Protein 4UUC (pdb70)

GO terms:
  GO:0005783 endoplasmic reticulum (C, IDA)
  GO:0043161 proteasome-mediated ubiquitin-dependent protein catabolic process (P, IDA)
  GO:0031466 Cul5-RING ubiquitin ligase complex (C, IDA)
  GO:0016567 protein ubiquitination (P, IDA)
  GO:0030968 endoplasmic reticulum unfolded protein response (P, IDA)
  GO:0070979 protein K11-linked ubiquitination (P, IDA)
  GO:1990756 ubiquitin-like ligase-substrate adaptor activity (F, IDA)
  GO:0005829 cytosol (C, TAS)

InterPro domains:
  IPR001496 SOCS box domain [PF07525] (284-321)
  IPR001496 SOCS box domain [PS50225] (273-323)
  IPR001496 SOCS box domain [SM00969] (284-323)
  IPR002110 Ankyrin repeat [PF12796] (69-157)
  IPR002110 Ankyrin repeat [PF12796] (165-223)
  IPR002110 Ankyrin repeat [PF12796] (229-280)
  IPR002110 Ankyrin repeat [PS50088] (64-96)
  IPR002110 Ankyrin repeat [PS50088] (97-129)
  IPR002110 Ankyrin repeat [PS50088] (130-162)
  IPR002110 Ankyrin repeat [PS50088] (162-190)
  IPR002110 Ankyrin repeat [PS50088] (195-223)
  IPR002110 Ankyrin repeat [PS50088] (230-259)
  IPR002110 Ankyrin repeat [SM00248] (64-93)
  IPR002110 Ankyrin repeat [SM00248] (97-126)
  IPR002110 Ankyrin repeat [SM00248] (130-159)
  IPR002110 Ankyrin repeat [SM00248] (162-191)
  IPR002110 Ankyrin repeat [SM00248] (195-224)
  IPR002110 Ankyrin repeat [SM00248] (227-256)
  IPR036036 SOCS box-like domain superfamily [SSF158235] (280-322)
  IPR036770 Ankyrin repeat-containing domain superfamily [G3DSA:1.25.40.20] (63-286)

Organism: Homo sapiens (NCBI:txid9606)

Nearest PDB structures (foldseek):
  4uuc-assembly1_A  TM=1.005E+00  e=4.758E-36  Homo sapiens
  3zng-assembly1_A  TM=9.435E-01  e=1.835E-23  Homo sapiens
  3d9h-assembly1_A  TM=9.399E-01  e=1.227E-21  Homo sapiens
  5ma5-assembly2_C  TM=5.495E-01  e=2.097E-12  synthetic construct
  5mak-assembly2_C  TM=4.940E-01  e=1.007E-12  synthetic construct

Solvent-accessible surface area: 10595 Å² total; per-residue (Å²): 161,22,92,4,0,71,7,0,31,105,30,161,58,142,45,0,97,84,43,25,85,148,62,57,94,15,48,80,61,28,166,67,141,36,13,1,1,3,28,0,0,95,37,21,50,54,47,2,0,94,4,0,10,106,74,43,12,118,20,66,21,57,13,90,151,7,15,4,0,2,36,13,0,0,12,40,26,21,17,48,0,0,61,7,0,30,132,80,49,12,60,14,71,27,86,100,164,43,31,14,2,2,4,27,0,0,81,112,29,47,96,102,1,0,45,24,0,25,81,63,136,8,74,33,37,36,54,26,82,150,89,0,1,0,2,26,5,0,1,42,90,76,84,35,96,2,0,98,62,0,5,84,88,54,8,52,22,39,64,0,39,177,57,12,2,0,3,2,2,2,2,108,52,96,31,49,111,1,0,55,32,0,21,94,98,53,11,71,20,99,82,138,8,60,128,38,94,9,2,41,74,43,6,59,112,129,33,70,4,36,103,2,2,99,126,83,53,40,114,132,151

Sequence (221 aa):
RSPLHEAAAQGRRLLALKTLIAQGVNVNLVTINRVSSLHEACLGGHVACAKALLENGAHVNGVTVHGATPLFNACCSGSAACVNVLLEFGAKAQLEVHLASPIHEAVKRGHRECMEILLANNVNIDHEVPQLGTPLYVACTYQRVDCVKKLLELGASSVDHGQWLDTPLHAAARQSNVEVIHLLTDYGANLKRRNAQGKSALDLAAPKSSVEQALLLREGPPA

Secondary structure (DSSP, 8-state):
--HHHHHHHHT-HHHHHHHHHHT--TT---TT---HHHHHHHTT-HHHHHHHHHTT--TT---TTS--HHHHHHHHT-HHHHHHHHHTT--SS--TTS--HHHHHHHTT-HHHHHHHHHTT--TT--BTTTB-HHHHHHHTT-HHHHHHHHHTT--TT-BBBTB-HHHHHHTSS-HHHHHHHHHTT--SS---TTS--HHHHSPTT-HHHHHHHHHPPPP-

B-factor: mean 26.85, std 9.97, range [11.2, 81.83]

Radius of gyration: 20.5 Å; Cα contacts (8 Å, |Δi|>4): 414; chains: 1; bounding box: 51×46×51 Å

Structure (mmCIF, N/CA/C/O backbone):
data_4UUC
#
_entry.id   4UUC
#
_cell.length_a   43.215
_cell.length_b   64.375
_cell.length_c   89.603
_cell.angle_alpha   90.00
_cell.angle_beta   90.00
_cell.angle_gamma   90.00
#
_symmetry.space_group_name_H-M   'P 21 21 21'
#
loop_
_entity.id
_entity.type
_entity.pdbx_description
1 polymer 'ANKYRIN REPEAT AND SOCS BOX PROTEIN 11'
2 water water
#
loop_
_atom_site.group_PDB
_atom_site.id
_atom_site.type_symbol
_atom_site.label_atom_id
_atom_site.label_alt_id
_atom_site.label_comp_id
_atom_site.label_asym_id
_atom_site.label_entity_id
_atom_site.label_seq_id
_atom_site.pdbx_PDB_ins_code
_atom_site.Cartn_x
_atom_site.Cartn_y
_atom_site.Cartn_z
_atom_site.occupancy
_atom_site.B_iso_or_equiv
_atom_site.auth_seq_id
_atom_site.auth_comp_id
_atom_site.auth_asym_id
_atom_site.auth_atom_id
_atom_site.pdbx_PDB_model_num
ATOM 1 N N . ARG A 1 5 ? 2.996 46.423 52.032 1.00 33.72 66 ARG A N 1
ATOM 2 C CA . ARG A 1 5 ? 2.628 45.043 52.342 1.00 35.53 66 ARG A CA 1
ATOM 3 C C . ARG A 1 5 ? 1.718 44.994 53.568 1.00 40.74 66 ARG A C 1
ATOM 4 O O . ARG A 1 5 ? 1.969 45.675 54.563 1.00 50.94 66 ARG A O 1
ATOM 24 N N . SER A 1 6 ? 0.666 44.183 53.489 1.00 21.48 67 SER A N 1
ATOM 25 C CA . SER A 1 6 ? -0.405 44.205 54.481 1.00 24.15 67 SER A CA 1
ATOM 26 C C . SER A 1 6 ? -0.462 42.958 55.364 1.00 23.62 67 SER A C 1
ATOM 27 O O . SER A 1 6 ? 0.211 41.955 55.095 1.00 23.14 67 SER A O 1
ATOM 35 N N . PRO A 1 7 ? -1.282 43.014 56.424 1.00 17.07 68 PRO A N 1
ATOM 36 C CA . PRO A 1 7 ? -1.543 41.808 57.218 1.00 19.15 68 PRO A CA 1
ATOM 37 C C . PRO A 1 7 ? -2.083 40.645 56.381 1.00 17.88 68 PRO A C 1
ATOM 38 O O . PRO A 1 7 ? -1.728 39.495 56.642 1.00 17.41 68 PRO A O 1
ATOM 49 N N . LEU A 1 8 ? -2.922 40.934 55.391 1.00 18.51 69 LEU A N 1
ATOM 50 C CA . LEU A 1 8 ? -3.444 39.885 54.520 1.00 21.96 69 LEU A CA 1
ATOM 51 C C . LEU A 1 8 ? -2.316 39.185 53.754 1.00 17.01 69 LEU A C 1
ATOM 52 O O . LEU A 1 8 ? -2.323 37.960 53.624 1.00 17.37 69 LEU A O 1
ATOM 68 N N . HIS A 1 9 ? -1.355 39.960 53.251 1.00 18.37 70 HIS A N 1
ATOM 69 C CA . HIS A 1 9 ? -0.193 39.400 52.557 1.00 20.79 70 HIS A CA 1
ATOM 70 C C . HIS A 1 9 ? 0.534 38.406 53.457 1.00 18.15 70 HIS A C 1
ATOM 71 O O . HIS A 1 9 ? 0.933 37.325 53.022 1.00 16.94 70 HIS A O 1
ATOM 84 N N . GLU A 1 10 ? 0.710 38.795 54.715 1.00 14.65 71 GLU A N 1
ATOM 85 C CA . GLU A 1 10 ? 1.447 37.991 55.680 1.00 15.45 71 GLU A CA 1
ATOM 86 C C . GLU A 1 10 ? 0.678 36.728 56.053 1.00 14.72 71 GLU A C 1
ATOM 87 O O . GLU A 1 10 ? 1.265 35.648 56.148 1.00 16.59 71 GLU A O 1
ATOM 99 N N . ALA A 1 11 ? -0.628 36.855 56.276 1.00 17.01 72 ALA A N 1
ATOM 100 C CA . ALA A 1 11 ? -1.447 35.682 56.573 1.00 14.91 72 ALA A CA 1
ATOM 101 C C . ALA A 1 11 ? -1.382 34.705 55.401 1.00 16.94 72 ALA A C 1
ATOM 102 O O . ALA A 1 11 ? -1.241 33.493 55.587 1.00 13.86 72 ALA A O 1
ATOM 109 N N . ALA A 1 12 ? -1.461 35.243 54.190 1.00 13.08 73 ALA A N 1
ATOM 110 C CA . ALA A 1 12 ? -1.404 34.419 52.986 1.00 15.68 73 ALA A CA 1
ATOM 111 C C . ALA A 1 12 ? -0.050 33.731 52.834 1.00 16.57 73 ALA A C 1
ATOM 112 O O . ALA A 1 12 ? 0.018 32.556 52.468 1.00 17.36 73 ALA A O 1
ATOM 119 N N . ALA A 1 13 ? 1.027 34.460 53.105 1.00 13.78 74 ALA A N 1
ATOM 120 C CA . ALA A 1 13 ? 2.371 33.910 52.961 1.00 18.95 74 ALA A CA 1
ATOM 121 C C . ALA A 1 13 ? 2.610 32.757 53.937 1.00 23.30 74 ALA A C 1
ATOM 122 O O . ALA A 1 13 ? 3.264 31.771 53.595 1.00 18.19 74 ALA A O 1
ATOM 129 N N . GLN A 1 14 ? 2.074 32.895 55.147 1.00 17.61 75 GLN A N 1
ATOM 130 C CA . GLN A 1 14 ? 2.276 31.912 56.211 1.00 23.19 75 GLN A CA 1
ATOM 131 C C . GLN A 1 14 ? 1.335 30.717 56.116 1.00 21.28 75 GLN A C 1
ATOM 132 O O . GLN A 1 14 ? 1.563 29.700 56.764 1.00 19.09 75 GLN A O 1
ATOM 146 N N . GLY A 1 15 ? 0.269 30.849 55.334 1.00 16.41 76 GLY A N 1
ATOM 147 C CA . GLY A 1 15 ? -0.728 29.798 55.240 1.00 20.99 76 GLY A CA 1
ATOM 148 C C . GLY A 1 15 ? -1.608 29.763 56.478 1.00 18.03 76 GLY A C 1
ATOM 149 O O . GLY A 1 15 ? -2.024 28.696 56.936 1.00 18.70 76 GLY A O 1
ATOM 153 N N . ARG A 1 16 ? -1.875 30.940 57.034 1.00 16.37 77 ARG A N 1
ATOM 154 C CA A ARG A 1 16 ? -2.725 31.055 58.215 0.52 15.90 77 ARG A CA 1
ATOM 155 C CA B ARG A 1 16 ? -2.724 31.062 58.214 0.48 15.91 77 ARG A CA 1
ATOM 156 C C . ARG A 1 16 ? -4.163 31.334 57.789 1.00 18.65 77 ARG A C 1
ATOM 157 O O . ARG A 1 16 ? -4.619 32.475 57.810 1.00 17.19 77 ARG A O 1
ATOM 196 N N . LEU A 1 17 ? -4.867 30.275 57.401 1.00 15.79 78 LEU A N 1
ATOM 197 C CA . LEU A 1 17 ? -6.206 30.387 56.830 1.00 16.78 78 LEU A CA 1
ATOM 198 C C . LEU A 1 17 ? -7.214 31.134 57.707 1.00 17.40 78 LEU A C 1
ATOM 199 O O . LEU A 1 17 ? -7.965 31.973 57.209 1.00 18.40 78 LEU A O 1
ATOM 215 N N . LEU A 1 18 ? -7.254 30.828 59.000 1.00 17.97 79 LEU A N 1
ATOM 216 C CA . LEU A 1 18 ? -8.244 31.452 59.871 1.00 17.34 79 LEU A CA 1
ATOM 217 C C . LEU A 1 18 ? -7.997 32.958 59.993 1.00 17.94 79 LEU A C 1
ATOM 218 O O . LEU A 1 18 ? -8.941 33.747 59.936 1.00 19.47 79 LEU A O 1
ATOM 234 N N . ALA A 1 19 ? -6.737 33.362 60.137 1.00 17.85 80 ALA A N 1
ATOM 235 C CA . ALA A 1 19 ? -6.407 34.789 60.167 1.00 15.06 80 ALA A CA 1
ATOM 236 C C . ALA A 1 19 ? -6.761 35.457 58.836 1.00 18.99 80 ALA A C 1
ATOM 237 O O . ALA A 1 19 ? -7.333 36.549 58.809 1.00 18.04 80 ALA A O 1
ATOM 244 N N . LEU A 1 20 ? -6.426 34.794 57.734 1.00 15.08 81 LEU A N 1
ATOM 245 C CA . LEU A 1 20 ? -6.726 35.321 56.409 1.00 18.12 81 LEU A CA 1
ATOM 246 C C . LEU A 1 20 ? -8.229 35.547 56.224 1.00 16.44 81 LEU A C 1
ATOM 247 O O . LEU A 1 20 ? -8.655 36.619 55.792 1.00 16.85 81 LEU A O 1
ATOM 263 N N . LYS A 1 21 ? -9.030 34.540 56.555 1.00 16.11 82 LYS A N 1
ATOM 264 C CA . LYS A 1 21 ? -10.476 34.640 56.396 1.00 19.67 82 LYS A CA 1
ATOM 265 C C . LYS A 1 21 ? -11.064 35.681 57.346 1.00 17.88 82 LYS A C 1
ATOM 266 O O . LYS A 1 21 ? -12.040 36.349 57.010 1.00 23.71 82 LYS A O 1
ATOM 285 N N . THR A 1 22 ? -10.456 35.836 58.517 1.00 20.18 83 THR A N 1
ATOM 286 C CA . THR A 1 22 ? -10.916 36.835 59.475 1.00 22.43 83 THR A CA 1
ATOM 287 C C . THR A 1 22 ? -10.699 38.232 58.901 1.00 21.98 83 THR A C 1
ATOM 288 O O . THR A 1 22 ? -11.589 39.081 58.958 1.00 24.86 83 THR A O 1
ATOM 299 N N . LEU A 1 23 ? -9.516 38.463 58.342 1.00 18.48 84 LEU A N 1
ATOM 300 C CA . LEU A 1 23 ? -9.194 39.746 57.721 1.00 19.85 84 LEU A CA 1
ATOM 301 C C . LEU A 1 23 ? -10.109 40.047 56.531 1.00 21.94 84 LEU A C 1
ATOM 302 O O . LEU A 1 23 ? -10.572 41.173 56.370 1.00 22.63 84 LEU A O 1
ATOM 318 N N . ILE A 1 24 ? -10.364 39.042 55.697 1.00 19.01 85 ILE A N 1
ATOM 319 C CA . ILE A 1 24 ? -11.264 39.211 54.561 1.00 23.97 85 ILE A CA 1
ATOM 320 C C . ILE A 1 24 ? -12.658 39.612 55.045 1.00 25.27 85 ILE A C 1
ATOM 321 O O . ILE A 1 24 ? -13.285 40.511 54.479 1.00 22.78 85 ILE A O 1
ATOM 337 N N . ALA A 1 25 ? -13.126 38.952 56.100 1.00 23.84 86 ALA A N 1
ATOM 338 C CA . ALA A 1 25 ? -14.451 39.211 56.656 1.00 26.41 86 ALA A CA 1
ATOM 339 C C . ALA A 1 25 ? -14.567 40.639 57.187 1.00 28.43 86 ALA A C 1
ATOM 340 O O . ALA A 1 25 ? -15.647 41.227 57.157 1.00 26.67 86 ALA A O 1
ATOM 347 N N . GLN A 1 26 ? -13.459 41.195 57.669 1.00 24.71 87 GLN A N 1
ATOM 348 C CA . GLN A 1 26 ? -13.458 42.569 58.175 1.00 25.47 87 GLN A CA 1
ATOM 349 C C . GLN A 1 26 ? -13.531 43.597 57.048 1.00 35.84 87 GLN A C 1
ATOM 350 O O . GLN A 1 26 ? -13.813 44.772 57.291 1.00 30.91 87 GLN A O 1
ATOM 364 N N . GLY A 1 27 ? -13.255 43.155 55.824 1.00 24.88 88 GLY A N 1
ATOM 365 C CA . GLY A 1 27 ? -13.426 43.984 54.643 1.00 28.65 88 GLY A CA 1
ATOM 366 C C . GLY A 1 27 ? -12.146 44.546 54.053 1.00 31.24 88 GLY A C 1
ATOM 367 O O . GLY A 1 27 ? -12.193 45.512 53.291 1.00 31.28 88 GLY A O 1
ATOM 371 N N . VAL A 1 28 ? -11.002 43.953 54.385 1.00 27.42 89 VAL A N 1
ATOM 372 C CA . VAL A 1 28 ? -9.734 44.426 53.838 1.00 29.05 89 VAL A CA 1
ATOM 373 C C . VAL A 1 28 ? -9.726 44.250 52.321 1.00 29.56 89 VAL A C 1
ATOM 374 O O . VAL A 1 28 ? -10.458 43.422 51.774 1.00 30.40 89 VAL A O 1
ATOM 387 N N . ASN A 1 29 ? -8.896 45.039 51.647 1.00 29.67 90 ASN A N 1
ATOM 388 C CA . ASN A 1 29 ? -8.786 44.980 50.196 1.00 30.49 90 ASN A CA 1
ATOM 389 C C . ASN A 1 29 ? -8.007 43.750 49.727 1.00 23.63 90 ASN A C 1
ATOM 390 O O . ASN A 1 29 ? -6.780 43.698 49.840 1.00 26.72 90 ASN A O 1
ATOM 401 N N . VAL A 1 30 ? -8.730 42.775 49.189 1.00 21.57 91 VAL A N 1
ATOM 402 C CA . VAL A 1 30 ? -8.136 41.525 48.730 1.00 24.38 91 VAL A CA 1
ATOM 403 C C . VAL A 1 30 ? -7.095 41.746 47.632 1.00 28.95 91 VAL A C 1
ATOM 404 O O . VAL A 1 30 ? -6.130 40.986 47.519 1.00 22.88 91 VAL A O 1
ATOM 417 N N . ASN A 1 31 ? -7.286 42.794 46.835 1.00 23.25 92 ASN A N 1
ATOM 418 C CA . ASN A 1 31 ? -6.466 43.010 45.647 1.00 27.52 92 ASN A CA 1
ATOM 419 C C . ASN A 1 31 ? -5.356 44.043 45.821 1.00 24.98 92 ASN A C 1
ATOM 420 O O . ASN A 1 31 ? -4.703 44.423 44.850 1.00 26.84 92 ASN A O 1
ATOM 431 N N . LEU A 1 32 ? -5.128 44.479 47.056 1.00 21.72 93 LEU A N 1
ATOM 432 C CA . LEU A 1 32 ? -4.022 45.382 47.353 1.00 23.18 93 LEU A CA 1
ATOM 433 C C . LEU A 1 32 ? -2.700 44.743 46.950 1.00 28.64 93 LEU A C 1
ATOM 434 O O . LEU A 1 32 ? -2.447 43.577 47.267 1.00 21.55 93 LEU A O 1
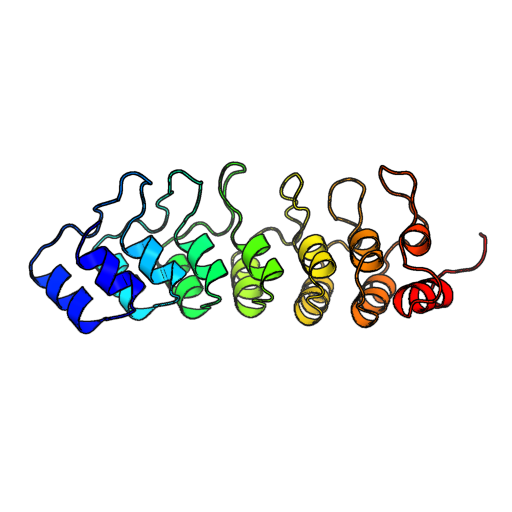ATOM 450 N N . VAL A 1 33 ? -1.867 45.500 46.244 1.00 20.00 94 VAL A N 1
ATOM 451 C CA . VAL A 1 33 ? -0.562 45.006 45.833 1.00 18.36 94 VAL A CA 1
ATOM 452 C C . VAL A 1 33 ? 0.556 45.860 46.413 1.00 28.45 94 VAL A C 1
ATOM 453 O O . VAL A 1 33 ? 0.341 47.012 46.808 1.00 28.31 94 VAL A O 1
ATOM 466 N N . THR A 1 34 ? 1.748 45.276 46.472 1.00 20.27 95 THR A N 1
ATOM 467 C CA . THR A 1 34 ? 2.937 45.982 46.923 1.00 25.15 95 THR A CA 1
ATOM 468 C C . THR A 1 34 ? 3.494 46.821 45.779 1.00 23.65 95 THR A C 1
ATOM 469 O O . THR A 1 34 ? 2.914 46.862 44.693 1.00 21.96 95 THR A O 1
ATOM 480 N N . ILE A 1 35 ? 4.621 47.481 46.021 1.00 29.35 96 ILE A N 1
ATOM 481 C CA . ILE A 1 35 ? 5.251 48.295 44.989 1.00 30.74 96 ILE A CA 1
ATOM 482 C C . ILE A 1 35 ? 5.746 47.407 43.851 1.00 35.34 96 ILE A C 1
ATOM 483 O O . ILE A 1 35 ? 5.846 47.853 42.710 1.00 31.11 96 ILE A O 1
ATOM 499 N N . ASN A 1 36 ? 6.040 46.147 44.162 1.00 27.69 97 ASN A N 1
ATOM 500 C CA . ASN A 1 36 ? 6.410 45.176 43.134 1.00 30.94 97 ASN A CA 1
ATOM 501 C C . ASN A 1 36 ? 5.178 44.490 42.543 1.00 26.76 97 ASN A C 1
ATOM 502 O O . ASN A 1 36 ? 5.293 43.487 41.837 1.00 23.07 97 ASN A O 1
ATOM 513 N N . ARG A 1 37 ? 4.004 45.043 42.842 1.00 2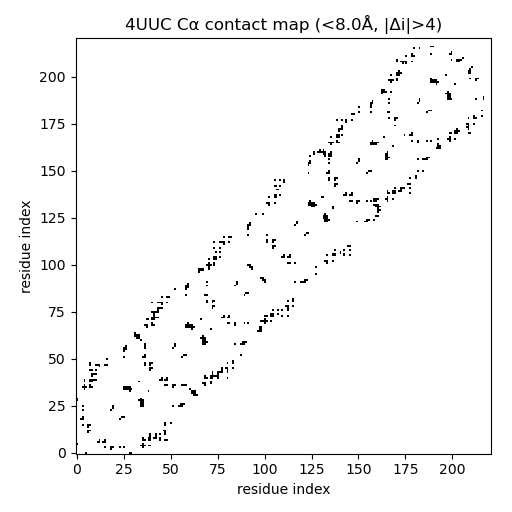0.95 98 ARG A N 1
ATOM 514 C CA . ARG A 1 37 ? 2.728 44.548 42.327 1.00 18.32 98 ARG A CA 1
ATOM 515 C C . ARG A 1 37 ? 2.467 43.095 42.743 1.00 18.02 98 ARG A C 1
ATOM 516 O O . ARG A 1 37 ? 1.892 42.313 41.986 1.00 21.39 98 ARG A O 1
ATOM 537 N N . VAL A 1 38 ? 2.886 42.758 43.957 1.00 16.88 99 VAL A N 1
ATOM 538 C CA . VAL A 1 38 ? 2.614 41.446 44.538 1.00 18.91 99 VAL A CA 1
ATOM 539 C C . VAL A 1 38 ? 1.327 41.494 45.356 1.00 19.58 99 VAL A C 1
ATOM 540 O O . VAL A 1 38 ? 1.193 42.312 46.270 1.00 21.14 99 VAL A O 1
ATOM 553 N N . SER A 1 39 ? 0.388 40.615 45.016 1.00 18.71 100 SER A N 1
ATOM 554 C CA . SER A 1 39 ? -0.876 40.492 45.735 1.00 16.63 100 SER A CA 1
ATOM 555 C C . SER A 1 39 ? -0.794 39.394 46.797 1.00 19.67 100 SER A C 1
ATOM 556 O O . SER A 1 39 ? 0.145 38.601 46.813 1.00 17.84 100 SER A O 1
ATOM 564 N N . SER A 1 40 ? -1.790 39.344 47.671 1.00 15.55 101 SER A N 1
ATOM 565 C CA . SER A 1 40 ? -1.872 38.277 48.665 1.00 17.23 101 SER A CA 1
ATOM 566 C C . SER A 1 40 ? -1.982 36.910 47.989 1.00 17.22 101 SER A C 1
ATOM 567 O O . SER A 1 40 ? -1.440 35.918 48.484 1.00 15.58 101 SER A O 1
ATOM 575 N N . LEU A 1 41 ? -2.668 36.858 46.851 1.00 16.98 102 LEU A N 1
ATOM 576 C CA . LEU A 1 41 ? -2.788 35.606 46.103 1.00 20.68 102 LEU A CA 1
ATOM 577 C C . LEU A 1 41 ? -1.422 35.122 45.624 1.00 20.36 102 LEU A C 1
ATOM 578 O O . LEU A 1 41 ? -1.125 33.928 45.697 1.00 14.87 102 LEU A O 1
ATOM 594 N N . HIS A 1 42 ? -0.595 36.044 45.130 1.00 17.28 103 HIS A N 1
ATOM 595 C CA . HIS A 1 42 ? 0.777 35.708 44.748 1.00 17.43 103 HIS A CA 1
ATOM 596 C C . HIS A 1 42 ? 1.498 35.021 45.907 1.00 16.53 103 HIS A C 1
ATOM 597 O O . HIS A 1 42 ? 2.151 33.994 45.716 1.00 15.93 103 HIS A O 1
ATOM 610 N N . GLU A 1 43 ? 1.366 35.578 47.112 1.00 15.29 104 GLU A N 1
ATOM 611 C CA . GLU A 1 43 ? 2.083 35.047 48.267 1.00 15.17 104 GLU A CA 1
ATOM 612 C C . GLU A 1 43 ? 1.525 33.695 48.726 1.00 14.95 104 GLU A C 1
ATOM 613 O O . GLU A 1 43 ? 2.295 32.803 49.082 1.00 17.01 104 GLU A O 1
ATOM 625 N N . ALA A 1 44 ? 0.205 33.530 48.711 1.00 15.11 105 ALA A N 1
ATOM 626 C CA . ALA A 1 44 ? -0.387 32.233 49.051 1.00 13.72 105 ALA A CA 1
ATOM 627 C C . ALA A 1 44 ? 0.097 31.149 48.090 1.00 15.44 105 ALA A C 1
ATOM 628 O O . ALA A 1 44 ? 0.421 30.040 48.503 1.00 15.48 105 ALA A O 1
ATOM 635 N N . CYS A 1 45 ? 0.144 31.465 46.803 1.00 16.41 106 CYS A N 1
ATOM 636 C CA . CYS A 1 45 ? 0.523 30.462 45.814 1.00 15.13 106 CYS A CA 1
ATOM 637 C C . CYS A 1 45 ? 2.012 30.124 45.904 1.00 12.57 106 CYS A C 1
ATOM 638 O O . CYS A 1 45 ? 2.402 28.980 45.694 1.00 15.18 106 CYS A O 1
ATOM 646 N N . LEU A 1 46 ? 2.839 31.113 46.234 1.00 13.80 107 LEU A N 1
ATOM 647 C CA . LEU A 1 46 ? 4.270 30.879 46.386 1.00 14.03 107 LEU A CA 1
ATOM 648 C C . LEU A 1 46 ? 4.539 29.974 47.585 1.00 18.77 107 LEU A C 1
ATOM 649 O O . LEU A 1 46 ? 5.504 29.210 47.590 1.00 17.65 107 LEU A O 1
ATOM 665 N N . GLY A 1 47 ? 3.672 30.057 48.592 1.00 15.24 108 GLY A N 1
ATOM 666 C CA . GLY A 1 47 ? 3.776 29.216 49.770 1.00 18.61 108 GLY A CA 1
ATOM 667 C C . GLY A 1 47 ? 3.076 27.878 49.608 1.00 16.31 108 GLY A C 1
ATOM 668 O O . GLY A 1 47 ? 3.188 27.009 50.473 1.00 19.84 108 GLY A O 1
ATOM 672 N N . GLY A 1 48 ? 2.357 27.706 48.501 1.00 17.01 109 GLY A N 1
ATOM 673 C CA . GLY A 1 48 ? 1.632 26.472 48.239 1.00 14.88 109 GLY A CA 1
ATOM 674 C C . GLY A 1 48 ? 0.393 26.303 49.105 1.00 16.62 109 GLY A C 1
ATOM 675 O O . GLY A 1 48 ? -0.018 25.177 49.400 1.00 17.47 109 GLY A O 1
ATOM 679 N N . HIS A 1 49 ? -0.217 27.416 49.504 1.00 13.50 110 HIS A N 1
ATOM 680 C CA . HIS A 1 49 ? -1.338 27.381 50.441 1.00 14.04 110 HIS A CA 1
ATOM 681 C C . HIS A 1 49 ? -2.681 27.442 49.705 1.00 16.83 110 HIS A C 1
ATOM 682 O O . HIS A 1 49 ? -3.239 28.516 49.483 1.00 14.89 110 HIS A O 1
ATOM 695 N N . VAL A 1 50 ? -3.206 26.275 49.339 1.00 14.42 111 VAL A N 1
ATOM 696 C CA . VAL A 1 50 ? -4.370 26.202 48.459 1.00 15.09 111 VAL A CA 1
ATOM 697 C C . VAL A 1 50 ? -5.652 26.759 49.091 1.00 12.65 111 VAL A C 1
ATOM 698 O O . VAL A 1 50 ? -6.450 27.393 48.404 1.00 17.36 111 VAL A O 1
ATOM 711 N N . ALA A 1 51 ? -5.856 26.530 50.387 1.00 15.34 112 ALA A N 1
ATOM 712 C CA . ALA A 1 51 ? -7.073 26.997 51.045 1.00 17.34 112 ALA A CA 1
ATOM 713 C C . ALA A 1 51 ? -7.095 28.524 51.086 1.00 16.66 112 ALA A C 1
ATOM 714 O O . ALA A 1 51 ? -8.126 29.147 50.816 1.00 17.73 112 ALA A O 1
ATOM 721 N N . CYS A 1 52 ? -5.950 29.124 51.397 1.00 17.33 113 CYS A N 1
ATOM 722 C CA . CYS A 1 52 ? -5.828 30.577 51.382 1.00 18.81 113 CYS A CA 1
ATOM 723 C C . CYS A 1 52 ? -6.032 31.119 49.968 1.00 16.85 113 CYS A C 1
ATOM 724 O O . CYS A 1 52 ? -6.735 32.110 49.772 1.00 16.64 113 CYS A O 1
ATOM 732 N N . ALA A 1 53 ? -5.417 30.467 48.985 1.00 15.61 114 ALA A N 1
ATOM 733 C CA . ALA A 1 53 ? -5.567 30.881 47.594 1.00 18.96 114 ALA A CA 1
ATOM 734 C C . ALA A 1 53 ? -7.040 30.871 47.181 1.00 16.67 114 ALA A C 1
ATOM 735 O O . ALA A 1 53 ? -7.526 31.836 46.594 1.00 18.72 114 ALA A O 1
ATOM 742 N N . LYS A 1 54 ? -7.755 29.799 47.516 1.00 15.78 115 LYS A N 1
ATOM 743 C CA . LYS A 1 54 ? -9.153 29.672 47.105 1.00 22.82 115 LYS A CA 1
ATOM 744 C C . LYS A 1 54 ? -10.029 30.717 47.783 1.00 20.33 115 LYS A C 1
ATOM 745 O O . LYS A 1 54 ? -10.925 31.275 47.154 1.00 20.03 115 LYS A O 1
ATOM 764 N N . ALA A 1 55 ? -9.769 30.979 49.061 1.00 19.46 116 ALA A N 1
ATOM 765 C CA . ALA A 1 55 ? -10.525 31.982 49.802 1.00 22.60 116 ALA A CA 1
ATOM 766 C C . ALA A 1 55 ? -10.337 33.362 49.174 1.00 21.28 116 ALA A C 1
ATOM 767 O O . ALA A 1 55 ? -11.278 34.152 49.086 1.00 21.86 116 ALA A O 1
ATOM 774 N N . LEU A 1 56 ? -9.117 33.647 48.731 1.00 16.83 117 LEU A N 1
ATOM 775 C CA . LEU A 1 56 ? -8.825 34.912 48.071 1.00 19.11 117 LEU A CA 1
ATOM 776 C C . LEU A 1 56 ? -9.533 34.979 46.714 1.00 20.46 117 LEU A C 1
ATOM 777 O O . LEU A 1 56 ? -10.115 36.007 46.359 1.00 20.08 117 LEU A O 1
ATOM 793 N N . LEU A 1 57 ? -9.497 33.876 45.970 1.00 19.03 118 LEU A N 1
ATOM 794 C CA . LEU A 1 57 ? -10.145 33.805 44.662 1.00 21.72 118 LEU A CA 1
ATOM 795 C C . LEU A 1 57 ? -11.661 33.951 44.781 1.00 23.35 118 LEU A C 1
ATOM 796 O O . LEU A 1 57 ? -12.296 34.599 43.948 1.00 27.72 118 LEU A O 1
ATOM 812 N N . GLU A 1 58 ? -12.229 33.349 45.823 1.00 22.96 119 GLU A N 1
ATOM 813 C CA . GLU A 1 58 ? -13.664 33.431 46.083 1.00 26.60 119 GLU A CA 1
ATOM 814 C C . GLU A 1 58 ? -14.097 34.867 46.358 1.00 25.44 119 GLU A C 1
ATOM 815 O O . GLU A 1 58 ? -15.256 35.226 46.150 1.00 32.05 119 GLU A O 1
ATOM 827 N N . ASN A 1 59 ? -13.157 35.681 46.826 1.00 25.83 120 ASN A N 1
ATOM 828 C CA . ASN A 1 59 ? -13.431 37.077 47.141 1.00 23.64 120 ASN A CA 1
ATOM 829 C C . ASN A 1 59 ? -12.832 38.034 46.108 1.00 25.28 120 ASN A C 1
ATOM 830 O O . ASN A 1 59 ? -12.549 39.195 46.408 1.00 30.00 120 ASN A O 1
ATOM 841 N N . GLY A 1 60 ? -12.640 37.534 44.891 1.00 28.75 121 GLY A N 1
ATOM 842 C CA . GLY A 1 60 ? -12.339 38.386 43.753 1.00 29.80 121 GLY A CA 1
ATOM 843 C C . GLY A 1 60 ? -10.876 38.645 43.446 1.00 30.38 121 GLY A C 1
ATOM 844 O O . GLY A 1 60 ? -10.563 39.572 42.699 1.00 26.98 121 GLY A O 1
ATOM 848 N N . ALA A 1 61 ? -9.974 37.841 44.003 1.00 24.93 122 ALA A N 1
ATOM 849 C CA . ALA A 1 61 ? -8.552 37.990 43.702 1.00 25.24 122 ALA A CA 1
ATOM 850 C C . ALA A 1 61 ? -8.313 37.812 42.200 1.00 21.39 122 ALA A C 1
ATOM 851 O O . ALA A 1 61 ? -9.014 37.039 41.546 1.00 22.01 122 ALA A O 1
ATOM 858 N N . HIS A 1 62 ? -7.336 38.540 41.661 1.00 19.69 123 HIS A N 1
ATOM 859 C CA . HIS A 1 62 ? -7.021 38.481 40.234 1.00 24.98 123 HIS A CA 1
ATOM 860 C C . HIS A 1 62 ? -6.150 37.268 39.914 1.00 19.29 123 HIS A C 1
ATOM 861 O O . HIS A 1 62 ? -4.954 37.254 40.201 1.00 20.88 123 HIS A O 1
ATOM 874 N N . VAL A 1 63 ? -6.761 36.259 39.303 1.00 23.30 124 VAL A N 1
ATOM 875 C CA . VAL A 1 63 ? -6.101 34.977 39.066 1.00 22.00 124 VAL A CA 1
ATOM 87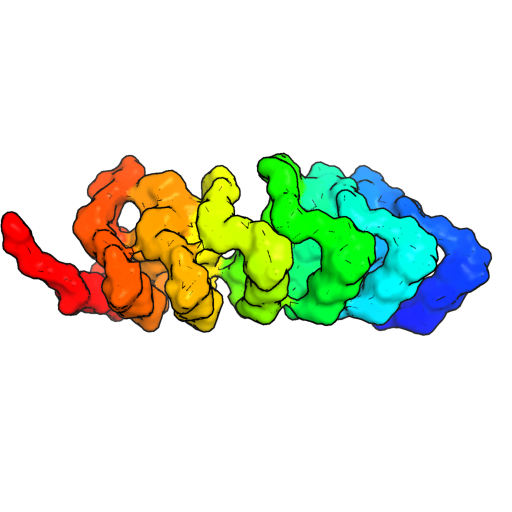6 C C . VAL A 1 63 ? -4.926 35.077 38.084 1.00 23.79 124 VAL A C 1
ATOM 877 O O . VAL A 1 63 ? -4.029 34.229 38.098 1.00 20.76 124 VAL A O 1
ATOM 890 N N . ASN A 1 64 ? -4.931 36.109 37.242 1.00 20.24 125 ASN A N 1
ATOM 891 C CA . ASN A 1 64 ? -3.884 36.295 36.235 1.00 23.20 125 ASN A CA 1
ATOM 892 C C . ASN A 1 64 ? -3.042 37.552 36.475 1.00 23.86 125 ASN A C 1
ATOM 893 O O . ASN A 1 64 ? -2.411 38.075 35.553 1.00 21.13 125 ASN A O 1
ATOM 904 N N . GLY A 1 65 ? -3.018 38.020 37.719 1.00 22.55 126 GLY A N 1
ATOM 905 C CA . GLY A 1 65 ? -2.260 39.205 38.081 1.00 22.57 126 GLY A CA 1
ATOM 906 C C . GLY A 1 65 ? -0.768 39.019 37.875 1.00 25.64 126 GLY A C 1
ATOM 907 O O . GLY A 1 65 ? -0.229 37.952 38.149 1.00 21.85 126 GLY A O 1
ATOM 911 N N . VAL A 1 66 ? -0.101 40.065 37.398 1.00 19.35 127 VAL A N 1
ATOM 912 C CA . VAL A 1 66 ? 1.319 39.994 37.062 1.00 22.53 127 VAL A CA 1
ATOM 913 C C . VAL A 1 66 ? 2.140 40.940 37.930 1.00 26.84 127 VAL A C 1
ATOM 914 O O . VAL A 1 66 ? 1.794 42.113 38.087 1.00 21.54 127 VAL A O 1
ATOM 927 N N . THR A 1 67 ? 3.224 40.419 38.503 1.00 22.09 128 THR A N 1
ATOM 928 C CA . THR A 1 67 ? 4.146 41.230 39.292 1.00 22.96 128 THR A CA 1
ATOM 929 C C . THR A 1 67 ? 5.084 42.007 38.371 1.00 26.06 128 THR A C 1
ATOM 930 O O . THR A 1 67 ? 5.119 41.767 37.164 1.00 19.70 128 THR A O 1
ATOM 941 N N . VAL A 1 68 ? 5.853 42.924 38.949 1.00 31.27 129 VAL A N 1
ATOM 942 C CA . VAL A 1 68 ? 6.809 43.717 38.182 1.00 30.73 129 VAL A CA 1
ATOM 943 C C . VAL A 1 68 ? 7.817 42.822 37.466 1.00 33.23 129 VAL A C 1
ATOM 944 O O . VAL A 1 68 ? 8.323 43.175 36.402 1.00 35.96 129 VAL A O 1
ATOM 957 N N . HIS A 1 69 ? 8.099 41.661 38.050 1.00 27.08 130 HIS A N 1
ATOM 958 C CA . HIS A 1 69 ? 9.083 40.737 37.493 1.00 32.78 130 HIS A CA 1
ATOM 959 C C . HIS A 1 69 ? 8.459 39.674 36.579 1.00 24.77 130 HIS A C 1
ATOM 960 O O . HIS A 1 69 ? 9.147 38.759 36.127 1.00 32.24 130 HIS A O 1
ATOM 973 N N . GLY A 1 70 ? 7.161 39.800 36.308 1.00 22.04 131 GLY A N 1
ATOM 974 C CA . GLY A 1 70 ? 6.493 38.953 35.331 1.00 23.10 131 GLY A CA 1
ATOM 975 C C . GLY A 1 70 ? 5.959 37.652 35.900 1.00 18.53 131 GLY A C 1
ATOM 976 O O . GLY A 1 70 ? 5.704 36.699 35.157 1.00 22.17 131 GLY A O 1
ATOM 980 N N . ALA A 1 71 ? 5.775 37.611 37.214 1.00 17.77 132 ALA A N 1
ATOM 981 C CA . ALA A 1 71 ? 5.270 36.412 37.875 1.00 21.58 132 ALA A CA 1
ATOM 982 C C . ALA A 1 71 ? 3.752 36.462 38.012 1.00 21.58 132 ALA A C 1
ATOM 983 O O . ALA A 1 71 ? 3.181 37.491 38.381 1.00 22.84 132 ALA A O 1
ATOM 990 N N . THR A 1 72 ? 3.114 35.340 37.698 1.00 19.62 133 THR A N 1
ATOM 991 C CA . THR A 1 72 ? 1.686 35.148 37.912 1.00 15.74 133 THR A CA 1
ATOM 992 C C . THR A 1 72 ? 1.477 34.222 39.110 1.00 18.83 133 THR A C 1
ATOM 993 O O . THR A 1 72 ? 2.422 33.565 39.557 1.00 17.32 133 THR A O 1
ATOM 1004 N N . PRO A 1 73 ? 0.245 34.169 39.642 1.00 18.54 134 PRO A N 1
ATOM 1005 C CA . PRO A 1 73 ? -0.019 33.201 40.715 1.00 18.34 134 PRO A CA 1
ATOM 1006 C C . PRO A 1 73 ? 0.318 31.774 40.288 1.00 18.03 134 PRO A C 1
ATOM 1007 O O . PRO A 1 73 ? 0.831 31.004 41.099 1.00 16.28 134 PRO A O 1
ATOM 1018 N N . LEU A 1 74 ? 0.054 31.439 39.026 1.00 17.48 135 LEU A N 1
ATOM 1019 C CA . LEU A 1 74 ? 0.320 30.090 38.532 1.00 16.69 135 LEU A CA 1
ATOM 1020 C C . LEU A 1 74 ? 1.815 29.790 38.528 1.00 16.74 135 LEU A C 1
ATOM 1021 O O . LEU A 1 74 ? 2.230 28.688 38.896 1.00 16.28 135 LEU A O 1
ATOM 1037 N N . PHE A 1 75 ? 2.627 30.758 38.114 1.00 15.15 136 PHE A N 1
ATOM 1038 C CA . PHE A 1 75 ? 4.072 30.590 38.180 1.00 15.79 136 PHE A CA 1
ATOM 1039 C C . PHE A 1 75 ? 4.503 30.320 39.622 1.00 14.82 136 PHE A C 1
ATOM 1040 O O . PHE A 1 75 ? 5.266 29.394 39.887 1.00 14.96 136 PHE A O 1
ATOM 1057 N N . ASN A 1 76 ? 3.998 31.120 40.557 1.00 15.04 137 ASN A N 1
ATOM 1058 C CA . ASN A 1 76 ? 4.352 30.950 41.960 1.00 16.21 137 ASN A CA 1
ATOM 1059 C C . ASN A 1 76 ? 3.925 29.578 42.477 1.00 15.56 137 ASN A C 1
ATOM 1060 O O . ASN A 1 76 ? 4.655 28.939 43.235 1.00 16.61 137 ASN A O 1
ATOM 1071 N N . ALA A 1 77 ? 2.756 29.116 42.041 1.00 14.72 138 ALA A N 1
ATOM 1072 C CA . ALA A 1 77 ? 2.257 27.806 42.444 1.00 16.12 138 ALA A CA 1
ATOM 1073 C C . ALA A 1 77 ? 3.205 26.715 41.962 1.00 18.55 138 ALA A C 1
ATOM 1074 O O . ALA A 1 77 ? 3.406 25.707 42.640 1.00 19.33 138 ALA A O 1
ATOM 1081 N N . CYS A 1 78 ? 3.803 26.934 40.796 1.00 18.43 139 CYS A N 1
ATOM 1082 C CA . CYS A 1 78 ? 4.745 25.978 40.228 1.00 17.09 139 CYS A CA 1
ATOM 1083 C C . CYS A 1 78 ? 6.107 26.063 40.916 1.00 17.74 139 CYS A C 1
ATOM 1084 O O . CYS A 1 78 ? 6.890 25.120 40.857 1.00 23.38 139 CYS A O 1
ATOM 1092 N N . CYS A 1 79 ? 6.387 27.182 41.580 1.00 15.70 140 CYS A N 1
ATOM 1093 C CA . CYS A 1 79 ? 7.573 27.276 42.428 1.00 15.81 140 CYS A CA 1
ATOM 1094 C C . CYS A 1 79 ? 7.381 26.415 43.671 1.00 21.29 140 CYS A C 1
ATOM 1095 O O . CYS A 1 79 ? 8.286 25.698 44.095 1.00 19.39 140 CYS A O 1
ATOM 1103 N N . SER A 1 80 ? 6.190 26.501 44.253 1.00 19.70 141 SER A N 1
ATOM 1104 C CA . SER A 1 80 ? 5.888 25.796 45.490 1.00 18.60 141 SER A CA 1
ATOM 1105 C C . SER A 1 80 ? 5.720 24.299 45.252 1.00 19.40 141 SER A C 1
ATOM 1106 O O . SER A 1 80 ? 5.986 23.493 46.141 1.00 21.82 141 SER A O 1
ATOM 1114 N N . GLY A 1 81 ? 5.278 23.935 44.055 1.00 19.36 142 GLY A N 1
ATOM 1115 C CA . GLY A 1 81 ? 5.029 22.542 43.728 1.00 22.13 142 GLY A CA 1
ATOM 1116 C C . GLY A 1 81 ? 3.706 22.023 44.269 1.00 27.63 142 GLY A C 1
ATOM 1117 O O . GLY A 1 81 ? 3.503 20.810 44.362 1.00 25.03 142 GLY A O 1
ATOM 1121 N N . SER A 1 82 ? 2.802 22.934 44.621 1.00 20.96 143 SER A N 1
ATOM 1122 C CA . SER A 1 82 ? 1.465 22.549 45.072 1.00 19.37 143 SER A CA 1
ATOM 1123 C C . SER A 1 82 ? 0.509 22.304 43.904 1.00 21.20 143 SER A C 1
ATOM 1124 O O . SER A 1 82 ? -0.015 23.242 43.302 1.00 16.89 143 SER A O 1
ATOM 1132 N N . ALA A 1 83 ? 0.279 21.033 43.593 1.00 22.06 144 ALA A N 1
ATOM 1133 C CA . ALA A 1 83 ? -0.645 20.665 42.529 1.00 17.27 144 ALA A CA 1
ATOM 1134 C C . ALA A 1 83 ? -2.050 21.173 42.834 1.00 15.47 144 ALA A C 1
ATOM 1135 O O . ALA A 1 83 ? -2.787 21.564 41.931 1.00 18.66 144 ALA A O 1
ATOM 1142 N N . ALA A 1 84 ? -2.415 21.165 44.112 1.00 19.36 145 ALA A N 1
ATOM 1143 C CA . ALA A 1 84 ? -3.723 21.654 44.530 1.00 20.47 145 ALA A CA 1
ATOM 1144 C C . ALA A 1 84 ? -3.887 23.128 44.158 1.00 20.73 145 ALA A C 1
ATOM 1145 O O . ALA A 1 84 ? -4.941 23.536 43.668 1.00 18.88 145 ALA A O 1
ATOM 1152 N N . CYS A 1 85 ? -2.842 23.921 44.385 1.00 23.18 146 CYS A N 1
ATOM 1153 C CA . CYS A 1 85 ? -2.858 25.333 44.005 1.00 21.66 146 CYS A CA 1
ATOM 1154 C C . CYS A 1 85 ? -2.989 25.497 42.495 1.00 19.24 146 CYS A C 1
ATOM 1155 O O . CYS A 1 85 ? -3.775 26.316 42.016 1.00 18.83 146 CYS A O 1
ATOM 1163 N N . VAL A 1 86 ? -2.211 24.722 41.747 1.00 18.94 147 VAL A N 1
ATOM 1164 C CA . VAL A 1 86 ? -2.269 24.772 40.293 1.00 18.24 147 VAL A CA 1
ATOM 1165 C C . VAL A 1 86 ? -3.697 24.496 39.826 1.00 19.63 147 VAL A C 1
ATOM 1166 O O . VAL A 1 86 ? -4.233 25.220 38.990 1.00 20.53 147 VAL A O 1
ATOM 1179 N N . ASN A 1 87 ? -4.319 23.463 40.386 1.00 22.28 148 ASN A N 1
ATOM 1180 C CA . ASN A 1 87 ? -5.680 23.105 40.004 1.00 20.79 148 ASN A CA 1
ATOM 1181 C C . ASN A 1 87 ? -6.690 24.217 40.287 1.00 23.54 148 ASN A C 1
ATOM 1182 O O . ASN A 1 87 ? -7.482 24.561 39.411 1.00 22.36 148 ASN A O 1
ATOM 1193 N N . VAL A 1 88 ? -6.670 24.781 41.495 1.00 22.47 149 VAL A N 1
ATOM 1194 C CA . VAL A 1 88 ? -7.666 25.792 41.855 1.00 22.75 149 VAL A CA 1
ATOM 1195 C C . VAL A 1 88 ? -7.497 27.054 41.001 1.00 22.43 149 VAL A C 1
ATOM 1196 O O . VAL A 1 88 ? -8.484 27.672 40.598 1.00 21.04 149 VAL A O 1
ATOM 1209 N N . LEU A 1 89 ? -6.255 27.426 40.709 1.00 21.10 150 LEU A N 1
ATOM 1210 C CA . LEU A 1 89 ? -5.991 28.566 39.832 1.00 17.56 150 LEU A CA 1
ATOM 1211 C C . LEU A 1 89 ? -6.571 28.335 38.435 1.00 19.85 150 LEU A C 1
ATOM 1212 O O . LEU A 1 89 ? -7.202 29.220 37.855 1.00 20.68 150 LEU A O 1
ATOM 1228 N N . LEU A 1 90 ? -6.344 27.145 37.894 1.00 19.26 151 LEU A N 1
ATOM 1229 C CA . LEU A 1 90 ? -6.871 26.795 36.579 1.00 20.89 151 LEU A CA 1
ATOM 1230 C C . LEU A 1 90 ? -8.400 26.761 36.597 1.00 24.89 151 LEU A C 1
ATOM 1231 O O . LEU A 1 90 ? -9.046 27.145 35.621 1.00 28.96 151 LEU A O 1
ATOM 1247 N N . GLU A 1 91 ? -8.976 26.326 37.715 1.00 26.55 152 GLU A N 1
ATOM 1248 C CA . GLU A 1 91 ? -10.429 26.307 37.864 1.00 27.37 152 GLU A CA 1
ATOM 1249 C C . GLU A 1 91 ? -10.994 27.720 37.793 1.00 31.03 152 GLU A C 1
ATOM 1250 O O . GLU A 1 91 ? -12.070 27.939 37.237 1.00 30.65 152 GLU A O 1
ATOM 1262 N N . PHE A 1 92 ? -10.255 28.679 38.346 1.00 25.75 153 PHE A N 1
ATOM 1263 C CA . PHE A 1 92 ? -10.695 30.072 38.377 1.00 28.88 153 PHE A CA 1
ATOM 1264 C C . PHE A 1 92 ? -10.210 30.868 37.162 1.00 26.34 153 PHE A C 1
ATOM 1265 O O . PHE A 1 92 ? -10.259 32.100 37.152 1.00 25.88 153 PHE A O 1
ATOM 1282 N N . GLY A 1 93 ? -9.745 30.161 36.139 1.00 22.18 154 GLY A N 1
ATOM 1283 C CA . GLY A 1 93 ? -9.480 30.778 34.851 1.00 29.54 154 GLY A CA 1
ATOM 1284 C C . GLY A 1 93 ? -8.057 31.249 34.630 1.00 25.33 154 GLY A C 1
ATOM 1285 O O . GLY A 1 93 ? -7.814 32.137 33.811 1.00 26.57 154 GLY A O 1
ATOM 1289 N N . ALA A 1 94 ? -7.106 30.653 35.340 1.00 24.50 155 ALA A N 1
ATOM 1290 C CA . ALA A 1 94 ? -5.702 30.973 35.116 1.00 22.00 155 ALA A CA 1
ATOM 1291 C C . ALA A 1 94 ? -5.287 30.548 33.706 1.00 18.97 155 ALA A C 1
ATOM 1292 O O . ALA A 1 94 ? -5.672 29.477 33.235 1.00 25.85 155 ALA A O 1
ATOM 1299 N N . LYS A 1 95 ? -4.517 31.401 33.036 1.00 20.26 156 LYS A N 1
ATOM 1300 C CA . LYS A 1 95 ? -3.930 31.067 31.738 1.00 25.80 156 LYS A CA 1
ATOM 1301 C C . LYS A 1 95 ? -2.708 30.166 31.935 1.00 26.62 156 LYS A C 1
ATOM 1302 O O . LYS A 1 95 ? -1.777 30.526 32.651 1.00 26.07 156 LYS A O 1
ATOM 1311 N N . ALA A 1 96 ? -2.712 29.002 31.292 1.00 24.06 157 ALA A N 1
ATOM 1312 C CA . ALA A 1 96 ? -1.685 27.987 31.532 1.00 24.95 157 ALA A CA 1
ATOM 1313 C C . ALA A 1 96 ? -0.360 28.294 30.830 1.00 27.46 157 ALA A C 1
ATOM 1314 O O . ALA A 1 96 ? 0.709 28.074 31.400 1.00 25.17 157 ALA A O 1
ATOM 1321 N N . GLN A 1 97 ? -0.436 28.777 29.591 1.00 20.89 158 GLN A N 1
ATOM 1322 C CA . GLN A 1 97 ? 0.749 29.183 28.837 1.00 23.01 158 GLN A CA 1
ATOM 1323 C C . GLN A 1 97 ? 0.661 30.679 28.553 1.00 25.05 158 GLN A C 1
ATOM 1324 O O . GLN A 1 97 ? -0.347 31.163 28.038 1.00 27.55 158 GLN A O 1
ATOM 1338 N N . LEU A 1 98 ? 1.721 31.403 28.900 1.00 26.74 159 LEU A N 1
ATOM 1339 C CA . LEU A 1 98 ? 1.699 32.863 28.897 1.00 26.41 159 LEU A CA 1
ATOM 1340 C C . LEU A 1 98 ? 2.534 33.470 27.770 1.00 29.98 159 LEU A C 1
ATOM 1341 O O . LEU A 1 98 ? 3.363 32.795 27.162 1.00 29.02 159 LEU A O 1
ATOM 1357 N N . GLU A 1 99 ? 2.314 34.759 27.512 1.00 27.83 160 GLU A N 1
ATOM 1358 C CA . GLU A 1 99 ? 3.083 35.491 26.511 1.00 31.71 160 GLU A CA 1
ATOM 1359 C C . GLU A 1 99 ? 4.561 35.561 26.899 1.00 40.76 160 GLU A C 1
ATOM 1360 O O . GLU A 1 99 ? 4.923 35.338 28.057 1.00 28.17 160 GLU A O 1
ATOM 1369 N N . VAL A 1 100 ? 5.403 35.893 25.924 1.00 31.62 161 VAL A N 1
ATOM 1370 C CA . VAL A 1 100 ? 6.850 35.704 26.040 1.00 39.79 161 VAL A CA 1
ATOM 1371 C C . VAL A 1 100 ? 7.508 36.465 27.194 1.00 38.56 161 VAL A C 1
ATOM 1372 O O . VAL A 1 100 ? 8.492 35.993 27.763 1.00 49.85 161 VAL A O 1
ATOM 1385 N N . HIS A 1 101 ? 6.984 37.637 27.537 1.00 29.99 162 HIS A N 1
ATOM 1386 C CA . HIS A 1 101 ? 7.606 38.459 28.574 1.00 31.20 162 HIS A CA 1
ATOM 1387 C C . HIS A 1 101 ? 7.144 38.092 29.989 1.00 26.18 162 HIS A C 1
ATOM 1388 O O . HIS A 1 101 ? 7.511 38.758 30.957 1.00 26.76 162 HIS A O 1
ATOM 1401 N N . LEU A 1 102 ? 6.354 37.029 30.104 1.00 21.64 163 LEU A N 1
ATOM 1402 C CA . LEU A 1 102 ? 5.916 36.530 31.407 1.00 20.58 163 LEU A CA 1
ATOM 1403 C C . LEU A 1 102 ? 6.639 35.231 31.748 1.00 27.67 163 LEU A C 1
ATOM 1404 O O . LEU A 1 102 ? 6.967 34.446 30.859 1.00 22.97 163 LEU A O 1
ATOM 1420 N N . ALA A 1 103 ? 6.891 35.013 33.036 1.00 19.00 164 ALA A N 1
ATOM 1421 C CA . ALA A 1 103 ? 7.612 33.825 33.483 1.00 22.17 164 ALA A CA 1
ATOM 1422 C C . ALA A 1 103 ? 6.782 32.570 33.215 1.00 18.41 164 ALA A C 1
ATOM 1423 O O . ALA A 1 103 ? 5.585 32.546 33.483 1.00 19.97 164 ALA A O 1
ATOM 1430 N N . SER A 1 104 ? 7.424 31.536 32.671 1.00 19.31 165 SER A N 1
ATOM 1431 C CA . SER A 1 104 ? 6.733 30.319 32.248 1.00 16.73 165 SER A CA 1
ATOM 1432 C C . SER A 1 104 ? 6.528 29.347 33.408 1.00 16.85 165 SER A C 1
ATOM 1433 O O . SER A 1 104 ? 7.500 28.904 34.010 1.00 15.59 165 SER A O 1
ATOM 1441 N N . PRO A 1 105 ? 5.264 29.005 33.715 1.00 17.67 166 PRO A N 1
ATOM 1442 C CA . PRO A 1 105 ? 5.022 28.071 34.821 1.00 14.38 166 PRO A CA 1
ATOM 1443 C C . PRO A 1 105 ? 5.599 26.674 34.603 1.00 16.06 166 PRO A C 1
ATOM 1444 O O . PRO A 1 105 ? 6.211 26.136 35.531 1.00 15.48 166 PRO A O 1
ATOM 1455 N N . ILE A 1 106 ? 5.415 26.087 33.423 1.00 18.16 167 ILE A N 1
ATOM 1456 C CA . ILE A 1 106 ? 5.834 24.700 33.233 1.00 17.36 167 ILE A CA 1
ATOM 1457 C C . ILE A 1 106 ? 7.359 24.555 33.321 1.00 16.99 167 ILE A C 1
ATOM 1458 O O . ILE A 1 106 ? 7.852 23.563 33.858 1.00 16.89 167 ILE A O 1
ATOM 1474 N N . HIS A 1 107 ? 8.107 25.544 32.836 1.00 14.32 168 HIS A N 1
ATOM 1475 C CA . HIS A 1 107 ? 9.566 25.455 32.870 1.00 16.59 168 HIS A CA 1
ATOM 1476 C C . HIS A 1 107 ? 10.102 25.521 34.298 1.00 17.39 168 HIS A C 1
ATOM 1477 O O . HIS A 1 107 ? 11.073 24.841 34.631 1.00 17.04 168 HIS A O 1
ATOM 1490 N N . GLU A 1 108 ? 9.460 26.315 35.149 1.00 16.26 169 GLU A N 1
ATOM 1491 C CA . GLU A 1 108 ? 9.853 26.375 36.554 1.00 15.61 169 GLU A CA 1
ATOM 1492 C C . GLU A 1 108 ? 9.476 25.081 37.271 1.00 13.51 169 GLU A C 1
ATOM 1493 O O . GLU A 1 108 ? 10.253 24.561 38.079 1.00 18.05 169 GLU A O 1
ATOM 1505 N N . ALA A 1 109 ? 8.288 24.559 36.979 1.00 15.21 170 ALA A N 1
ATOM 1506 C CA . ALA A 1 109 ? 7.857 23.295 37.578 1.00 16.12 170 ALA A CA 1
ATOM 1507 C C . ALA A 1 109 ? 8.856 22.185 37.265 1.00 18.01 170 ALA A C 1
ATOM 1508 O O . ALA A 1 109 ? 9.263 21.435 38.160 1.00 15.74 170 ALA A O 1
ATOM 1515 N N . VAL A 1 110 ? 9.249 22.082 35.998 1.00 14.63 171 VAL A N 1
ATOM 1516 C CA . VAL A 1 110 ? 10.187 21.042 35.576 1.00 16.76 171 VAL A CA 1
ATOM 1517 C C . VAL A 1 110 ? 11.545 21.246 36.238 1.00 16.82 17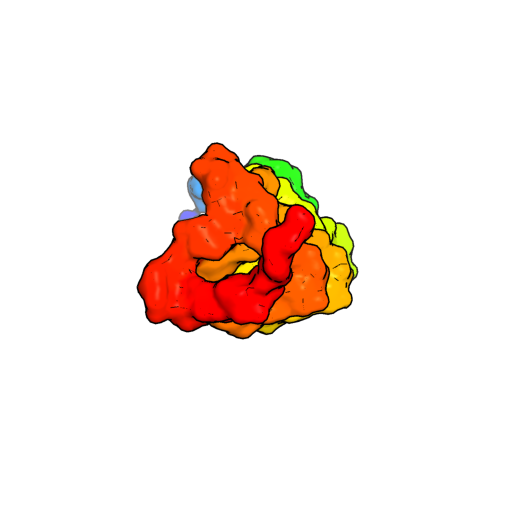1 VAL A C 1
ATOM 1518 O O . VAL A 1 110 ? 12.125 20.298 36.758 1.00 18.93 171 VAL A O 1
ATOM 1531 N N . LYS A 1 111 ? 12.045 22.479 36.228 1.00 14.66 172 LYS A N 1
ATOM 1532 C CA . LYS A 1 111 ? 13.318 22.790 36.875 1.00 17.36 172 LYS A CA 1
ATOM 1533 C C . LYS A 1 111 ? 13.370 22.255 38.309 1.00 17.24 172 LYS A C 1
ATOM 1534 O O . LYS A 1 111 ? 14.377 21.680 38.732 1.00 18.00 172 LYS A O 1
ATOM 1553 N N . ARG A 1 112 ? 12.275 22.429 39.042 1.00 15.16 173 ARG A N 1
ATOM 1554 C CA . ARG A 1 112 ? 12.208 22.019 40.442 1.00 19.91 173 ARG A CA 1
ATOM 1555 C C . ARG A 1 112 ? 11.797 20.558 40.635 1.00 21.13 173 ARG A C 1
ATOM 1556 O O . ARG A 1 112 ? 11.728 20.076 41.768 1.00 22.92 173 ARG A O 1
ATOM 1577 N N . GLY A 1 113 ? 11.522 19.860 39.536 1.00 16.50 174 GLY A N 1
ATOM 1578 C CA . GLY A 1 113 ? 11.150 18.454 39.591 1.00 21.81 174 GLY A CA 1
ATOM 1579 C C . GLY A 1 113 ? 9.722 18.214 40.045 1.00 22.43 174 GLY A C 1
ATOM 1580 O O . GLY A 1 113 ? 9.402 17.147 40.569 1.00 23.54 174 GLY A O 1
ATOM 1584 N N . HIS A 1 114 ? 8.856 19.201 39.837 1.00 17.93 175 HIS A N 1
ATOM 1585 C CA . HIS A 1 114 ? 7.452 19.084 40.222 1.00 18.07 175 HIS A CA 1
ATOM 1586 C C . HIS A 1 114 ? 6.644 18.421 39.108 1.00 18.56 175 HIS A C 1
ATOM 1587 O O . HIS A 1 114 ? 5.916 19.080 38.362 1.00 18.17 175 HIS A O 1
ATOM 1600 N N . ARG A 1 115 ? 6.764 17.104 39.015 1.00 21.40 176 ARG A N 1
ATOM 1601 C CA . ARG A 1 115 ? 6.223 16.368 37.886 1.00 20.32 176 ARG A CA 1
ATOM 1602 C C . ARG A 1 115 ? 4.702 16.457 37.776 1.00 16.64 176 ARG A C 1
ATOM 1603 O O . ARG A 1 115 ? 4.170 16.563 36.669 1.00 19.05 176 ARG A O 1
ATOM 1624 N N . GLU A 1 116 ? 3.996 16.389 38.902 1.00 19.05 177 GLU A N 1
ATOM 1625 C CA . GLU A 1 116 ? 2.537 16.444 38.858 1.00 20.48 177 GLU A CA 1
ATOM 1626 C C . GLU A 1 116 ? 2.056 17.797 38.322 1.00 20.80 177 GLU A C 1
ATOM 1627 O O . GLU A 1 116 ? 1.138 17.852 37.501 1.00 19.42 177 GLU A O 1
ATOM 1639 N N . CYS A 1 117 ? 2.667 18.883 38.790 1.00 19.64 178 CYS A N 1
ATOM 1640 C CA . CYS A 1 117 ? 2.340 20.211 38.281 1.00 21.19 178 CYS A CA 1
ATOM 1641 C C . CYS A 1 117 ? 2.569 20.284 36.766 1.00 20.27 178 CYS A C 1
ATOM 1642 O O . CYS A 1 117 ? 1.758 20.850 36.033 1.00 18.15 178 CYS A O 1
ATOM 1650 N N . MET A 1 118 ? 3.672 19.701 36.306 1.00 18.73 179 MET A N 1
ATOM 1651 C CA . MET A 1 118 ? 3.972 19.624 34.877 1.00 17.43 179 MET A CA 1
ATOM 1652 C C . MET A 1 118 ? 2.845 18.921 34.117 1.00 17.46 179 MET A C 1
ATOM 1653 O O . MET A 1 118 ? 2.356 19.427 33.106 1.00 16.31 179 MET A O 1
ATOM 1667 N N . GLU A 1 119 ? 2.427 17.762 34.616 1.00 23.52 180 GLU A N 1
ATOM 1668 C CA . GLU A 1 119 ? 1.408 16.967 33.939 1.00 20.68 180 GLU A CA 1
ATOM 1669 C C . GLU A 1 119 ? 0.069 17.688 33.876 1.00 21.95 180 GLU A C 1
ATOM 1670 O O . GLU A 1 119 ? -0.623 17.621 32.863 1.00 22.78 180 GLU A O 1
ATOM 1682 N N . ILE A 1 120 ? -0.294 18.377 34.954 1.00 20.74 181 ILE A N 1
ATOM 1683 C CA . ILE A 1 120 ? -1.531 19.148 34.975 1.00 20.86 181 ILE A CA 1
ATOM 1684 C C . ILE A 1 120 ? -1.504 20.228 33.896 1.00 23.06 181 ILE A C 1
ATOM 1685 O O . ILE A 1 120 ? -2.491 20.425 33.187 1.00 23.78 181 ILE A O 1
ATOM 1701 N N . LEU A 1 121 ? -0.377 20.923 33.769 1.00 17.49 182 LEU A N 1
ATOM 1702 C CA . LEU A 1 121 ? -0.251 21.979 32.769 1.00 19.42 182 LEU A CA 1
ATOM 1703 C C . LEU A 1 121 ? -0.345 21.409 31.354 1.00 19.31 182 LEU A C 1
ATOM 1704 O O . LEU A 1 121 ? -0.976 22.001 30.479 1.00 21.81 182 LEU A O 1
ATOM 1720 N N . LEU A 1 122 ? 0.291 20.264 31.128 1.00 20.47 183 LEU A N 1
ATOM 1721 C CA . LEU A 1 122 ? 0.212 19.606 29.831 1.00 21.08 183 LEU A CA 1
ATOM 1722 C C . LEU A 1 122 ? -1.220 19.155 29.546 1.00 24.00 183 LEU A C 1
ATOM 1723 O O . LEU A 1 122 ? -1.691 19.240 28.410 1.00 27.00 183 LEU A O 1
ATOM 1739 N N . ALA A 1 123 ? -1.916 18.693 30.580 1.00 25.78 184 ALA A N 1
ATOM 1740 C CA . ALA A 1 123 ? -3.314 18.298 30.438 1.00 29.46 184 ALA A CA 1
ATOM 1741 C C . ALA A 1 123 ? -4.192 19.508 30.114 1.00 30.66 184 ALA A C 1
ATOM 1742 O O . ALA A 1 123 ? -5.281 19.362 29.557 1.00 32.03 184 ALA A O 1
ATOM 1749 N N . ASN A 1 124 ? -3.711 20.700 30.459 1.00 23.05 185 ASN A N 1
ATOM 1750 C CA . ASN A 1 124 ? -4.430 21.933 30.164 1.00 26.82 185 ASN A CA 1
ATOM 1751 C C . ASN A 1 124 ? -3.869 22.623 28.921 1.00 29.83 185 ASN A C 1
ATOM 1752 O O . ASN A 1 124 ? -3.965 23.841 28.768 1.00 29.27 185 ASN A O 1
ATOM 1763 N N . ASN A 1 125 ? -3.275 21.811 28.048 1.00 24.45 186 ASN A N 1
ATOM 1764 C CA . ASN A 1 125 ? -2.909 22.202 26.686 1.00 31.14 186 ASN A CA 1
ATOM 1765 C C . ASN A 1 125 ? -1.761 23.207 26.574 1.00 25.54 186 ASN A C 1
ATOM 1766 O O . ASN A 1 125 ? -1.706 23.990 25.625 1.00 32.05 186 ASN A O 1
ATOM 1777 N N . VAL A 1 126 ? -0.830 23.170 27.520 1.00 26.26 187 VAL A N 1
ATOM 1778 C CA . VAL A 1 126 ? 0.445 23.851 27.330 1.00 19.73 187 VAL A CA 1
ATOM 1779 C C . VAL A 1 126 ? 1.253 23.047 26.306 1.00 20.56 187 VAL A C 1
ATOM 1780 O O . VAL A 1 126 ? 1.300 21.821 26.379 1.00 20.44 187 VAL A O 1
ATOM 1793 N N . ASN A 1 127 ? 1.867 23.737 25.349 1.00 20.27 188 ASN A N 1
ATOM 1794 C CA . ASN A 1 127 ? 2.685 23.088 24.324 1.00 24.78 188 ASN A CA 1
ATOM 1795 C C . ASN A 1 127 ? 3.842 22.310 24.947 1.00 21.35 188 ASN A C 1
ATOM 1796 O O . ASN A 1 127 ? 4.721 22.888 25.584 1.00 21.14 188 ASN A O 1
ATOM 1807 N N . ILE A 1 128 ? 3.838 20.995 24.767 1.00 19.26 189 ILE A N 1
ATOM 1808 C CA . ILE A 1 128 ? 4.862 20.151 25.368 1.00 17.09 189 ILE A CA 1
ATOM 1809 C C . ILE A 1 128 ? 6.260 20.518 24.856 1.00 19.31 189 ILE A C 1
ATOM 1810 O O . ILE A 1 128 ? 7.257 20.281 25.542 1.00 21.33 189 ILE A O 1
ATOM 1826 N N . ASP A 1 129 ? 6.322 21.110 23.663 1.00 20.47 190 ASP A N 1
ATOM 1827 C CA . ASP A 1 129 ? 7.589 21.524 23.061 1.00 21.43 190 ASP A CA 1
ATOM 1828 C C . ASP A 1 129 ? 7.791 23.038 23.113 1.00 20.26 190 ASP A C 1
ATOM 1829 O O . ASP A 1 129 ? 8.483 23.600 22.267 1.00 20.41 190 ASP A O 1
ATOM 1838 N N . HIS A 1 130 ? 7.192 23.698 24.099 1.00 18.43 191 HIS A N 1
ATOM 1839 C CA . HIS A 1 130 ? 7.296 25.150 24.207 1.00 18.27 191 HIS A CA 1
ATOM 1840 C C . HIS A 1 130 ? 8.725 25.588 24.513 1.00 22.36 191 HIS A C 1
ATOM 1841 O O . HIS A 1 130 ? 9.200 25.411 25.634 1.00 20.88 191 HIS A O 1
ATOM 1854 N N . GLU A 1 131 ? 9.406 26.166 23.525 1.00 17.61 192 GLU A N 1
ATOM 1855 C CA . GLU A 1 131 ? 10.769 26.646 23.742 1.00 14.57 192 GLU A CA 1
ATOM 1856 C C . GLU A 1 131 ? 10.777 28.107 24.165 1.00 22.11 192 GLU A C 1
ATOM 1857 O O . GLU A 1 131 ? 10.576 28.996 23.343 1.00 24.37 192 GLU A O 1
ATOM 1869 N N . VAL A 1 132 ? 11.018 28.348 25.448 1.00 21.42 193 VAL A N 1
ATOM 1870 C CA . VAL A 1 132 ? 11.234 29.703 25.940 1.00 21.82 193 VAL A CA 1
ATOM 1871 C C . VAL A 1 132 ? 12.644 30.128 25.539 1.00 19.82 193 VAL A C 1
ATOM 1872 O O . VAL A 1 132 ? 13.603 29.398 25.790 1.00 19.79 193 VAL A O 1
ATOM 1885 N N . PRO A 1 133 ? 12.779 31.297 24.891 1.00 21.28 194 PRO A N 1
ATOM 1886 C CA . PRO A 1 133 ? 14.116 31.723 24.459 1.00 22.76 194 PRO A CA 1
ATOM 1887 C C . PRO A 1 133 ? 15.149 31.674 25.580 1.00 23.35 194 PRO A C 1
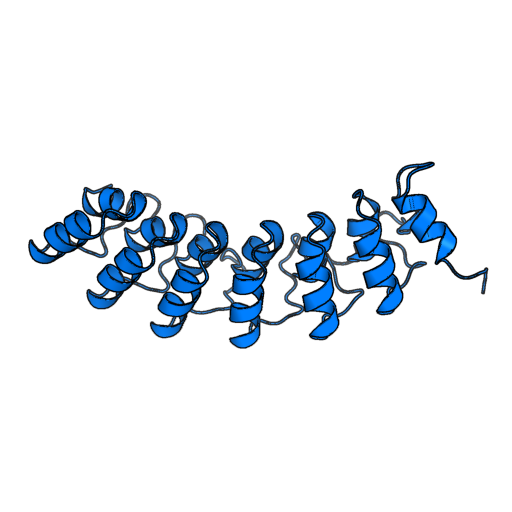ATOM 1888 O O . PRO A 1 133 ? 14.893 32.163 26.680 1.00 26.59 194 PRO A O 1
ATOM 1899 N N . GLN A 1 134 ? 16.280 31.036 25.290 1.00 26.09 195 GLN A N 1
ATOM 1900 C CA . GLN A 1 134 ? 17.417 30.907 26.206 1.00 24.51 195 GLN A CA 1
ATOM 1901 C C . GLN A 1 134 ? 17.190 29.943 27.385 1.00 23.82 195 GLN A C 1
ATOM 1902 O O . GLN A 1 134 ? 18.148 29.575 28.065 1.00 34.31 195 GLN A O 1
ATOM 1916 N N . LEU A 1 135 ? 15.947 29.521 27.614 1.00 19.59 196 LEU A N 1
ATOM 1917 C CA . LEU A 1 135 ? 15.648 28.505 28.628 1.00 23.45 196 LEU A CA 1
ATOM 1918 C C . LEU A 1 135 ? 15.533 27.122 28.007 1.00 20.45 196 LEU A C 1
ATOM 1919 O O . LEU A 1 135 ? 15.937 26.119 28.598 1.00 22.90 196 LEU A O 1
ATOM 1935 N N . GLY A 1 136 ? 14.944 27.075 26.819 1.00 17.29 197 GLY A N 1
ATOM 1936 C CA . GLY A 1 136 ? 14.744 25.822 26.118 1.00 15.89 197 GLY A CA 1
ATOM 1937 C C . GLY A 1 136 ? 13.353 25.262 26.315 1.00 14.45 197 GLY A C 1
ATOM 1938 O O . GLY A 1 136 ? 12.463 25.923 26.850 1.00 18.07 197 GLY A O 1
ATOM 1942 N N . THR A 1 137 ? 13.172 24.030 25.854 1.00 13.39 198 THR A N 1
ATOM 1943 C CA . THR A 1 137 ? 11.927 23.301 26.005 1.00 15.98 198 THR A CA 1
ATOM 1944 C C . THR A 1 137 ? 11.828 22.692 27.401 1.00 17.12 198 THR A C 1
ATOM 1945 O O . THR A 1 137 ? 12.824 22.634 28.127 1.00 15.83 198 THR A O 1
ATOM 1956 N N . PRO A 1 138 ? 10.632 22.216 27.780 1.00 16.51 199 PRO A N 1
ATOM 1957 C CA . PRO A 1 138 ? 10.519 21.512 29.059 1.00 14.03 199 PRO A CA 1
ATOM 1958 C C . PRO A 1 138 ? 11.469 20.315 29.160 1.00 16.30 199 PRO A C 1
ATOM 1959 O O . PRO A 1 138 ? 12.051 20.087 30.220 1.00 16.11 199 PRO A O 1
ATOM 1970 N N . LEU A 1 139 ? 11.634 19.567 28.074 1.00 17.43 200 LEU A N 1
ATOM 1971 C CA . LEU A 1 139 ? 12.539 18.423 28.092 1.00 15.56 200 LEU A CA 1
ATOM 1972 C C . LEU A 1 139 ? 13.977 18.876 28.339 1.00 13.02 200 LEU A C 1
ATOM 1973 O O . LEU A 1 139 ? 14.718 18.239 29.087 1.00 14.24 200 LEU A O 1
ATOM 1989 N N . TYR A 1 140 ? 14.366 19.977 27.709 1.00 15.01 201 TYR A N 1
ATOM 1990 C CA . TYR A 1 140 ? 15.708 20.522 27.878 1.00 13.15 201 TYR A CA 1
ATOM 1991 C C . TYR A 1 140 ? 15.975 20.919 29.333 1.00 13.82 201 TYR A C 1
ATOM 1992 O O . TYR A 1 140 ? 17.048 20.646 29.874 1.00 15.91 201 TYR A O 1
ATOM 2010 N N . VAL A 1 141 ? 14.997 21.569 29.955 1.00 12.53 202 VAL A N 1
ATOM 2011 C CA . VAL A 1 141 ? 15.099 21.950 31.357 1.00 11.20 202 VAL A CA 1
ATOM 2012 C C . VAL A 1 141 ? 15.214 20.702 32.232 1.00 11.88 202 VAL A C 1
ATOM 2013 O O . VAL A 1 141 ? 16.052 20.648 33.130 1.00 15.63 202 VAL A O 1
ATOM 2026 N N . ALA A 1 142 ? 14.368 19.710 31.964 1.00 13.93 203 ALA A N 1
ATOM 2027 C CA . ALA A 1 142 ? 14.390 18.454 32.711 1.00 15.17 203 ALA A CA 1
ATOM 2028 C C . ALA A 1 142 ? 15.775 17.807 32.669 1.00 16.18 203 ALA A C 1
ATOM 2029 O O . ALA A 1 142 ? 16.264 17.296 33.680 1.00 15.87 203 ALA A O 1
ATOM 2036 N N . CYS A 1 143 ? 16.392 17.809 31.492 1.00 13.88 204 CYS A N 1
ATOM 2037 C CA . CYS A 1 143 ? 17.715 17.220 31.321 1.00 14.35 204 CYS A CA 1
ATOM 2038 C C . CYS A 1 143 ? 18.804 18.049 31.999 1.00 18.06 204 CYS A C 1
ATOM 2039 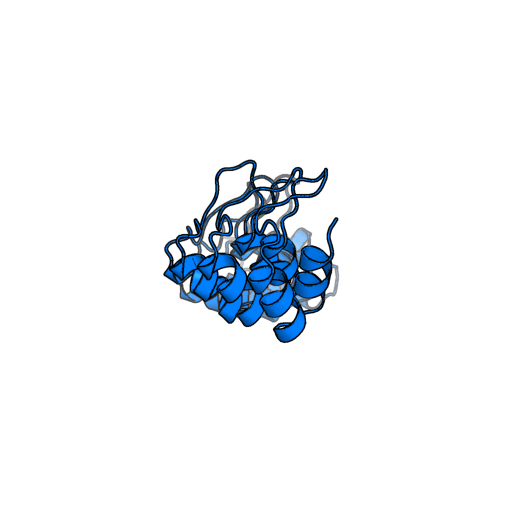O O . CYS A 1 143 ? 19.746 17.502 32.567 1.00 16.89 204 CYS A O 1
ATOM 2047 N N . THR A 1 144 ? 18.665 19.369 31.957 1.00 13.46 205 THR A N 1
ATOM 2048 C CA . THR A 1 144 ? 19.627 20.252 32.606 1.00 14.81 205 THR A CA 1
ATOM 2049 C C . THR A 1 144 ? 19.683 20.017 34.122 1.00 15.42 205 THR A C 1
ATOM 2050 O O . THR A 1 144 ? 20.756 20.087 34.725 1.00 18.25 205 THR A O 1
ATOM 2061 N N . TYR A 1 145 ? 18.534 19.724 34.724 1.00 16.23 206 TYR A N 1
ATOM 2062 C CA . TYR A 1 145 ? 18.432 19.578 36.179 1.00 16.82 206 TYR A CA 1
ATOM 2063 C C . TYR A 1 145 ? 18.246 18.131 36.651 1.00 17.61 206 TYR A C 1
ATOM 2064 O O . TYR A 1 145 ? 17.900 17.889 37.809 1.00 18.58 206 TYR A O 1
ATOM 2082 N N . GLN A 1 146 ? 18.504 17.180 35.758 1.00 16.30 207 GLN A N 1
ATOM 2083 C CA . GLN A 1 146 ? 18.564 15.757 36.112 1.00 15.39 207 GLN A CA 1
ATOM 2084 C C . GLN A 1 146 ? 17.247 15.231 36.680 1.00 20.22 207 GLN A C 1
ATOM 2085 O O . GLN A 1 146 ? 17.237 14.406 37.597 1.00 20.50 207 GLN A O 1
ATOM 2099 N N . ARG A 1 147 ? 16.137 15.697 36.119 1.00 18.20 208 ARG A N 1
ATOM 2100 C CA . ARG A 1 147 ? 14.813 15.293 36.575 1.00 18.84 208 ARG A CA 1
ATOM 2101 C C . ARG A 1 147 ? 14.347 14.056 35.816 1.00 17.56 208 ARG A C 1
ATOM 2102 O O . ARG A 1 147 ? 13.613 14.154 34.831 1.00 19.18 208 ARG A O 1
ATOM 2123 N N . VAL A 1 148 ? 14.792 12.892 36.278 1.00 18.38 209 VAL A N 1
ATOM 2124 C CA . VAL A 1 148 ? 14.604 11.650 35.536 1.00 15.91 209 VAL A CA 1
ATOM 2125 C C . VAL A 1 148 ? 13.132 11.349 35.262 1.00 15.65 209 VAL A C 1
ATOM 2126 O O . VAL A 1 148 ? 12.766 11.012 34.139 1.00 18.61 209 VAL A O 1
ATOM 2139 N N . ASP A 1 149 ? 12.292 11.450 36.288 1.00 19.61 210 ASP A N 1
ATOM 2140 C CA . ASP A 1 149 ? 10.871 11.151 36.131 1.00 22.10 210 ASP A CA 1
ATOM 2141 C C . ASP A 1 149 ? 10.206 12.110 35.142 1.00 19.46 210 ASP A C 1
ATOM 2142 O O . ASP A 1 149 ? 9.338 11.709 34.369 1.00 20.55 210 ASP A O 1
ATOM 2151 N N . CYS A 1 150 ? 10.610 13.377 35.169 1.00 19.77 211 CYS A N 1
ATOM 2152 C CA . CYS A 1 150 ? 10.074 14.363 34.230 1.00 17.26 211 CYS A CA 1
ATOM 2153 C C . CYS A 1 150 ? 10.524 14.069 32.800 1.00 15.22 211 CYS A C 1
ATOM 2154 O O . CYS A 1 150 ? 9.738 14.194 31.858 1.00 15.91 211 CYS A O 1
ATOM 2162 N N . VAL A 1 151 ? 11.784 13.675 32.644 1.00 18.74 212 VAL A N 1
ATOM 2163 C CA . VAL A 1 151 ? 12.311 13.294 31.338 1.00 19.25 212 VAL A CA 1
ATOM 2164 C C . VAL A 1 151 ? 11.510 12.120 30.786 1.00 18.84 212 VAL A C 1
ATOM 2165 O O . VAL A 1 151 ? 11.058 12.152 29.644 1.00 18.77 212 VAL A O 1
ATOM 2178 N N . LYS A 1 152 ? 11.324 11.093 31.609 1.00 17.82 213 LYS A N 1
ATOM 2179 C CA . LYS A 1 152 ? 10.608 9.895 31.181 1.00 18.51 213 LYS A CA 1
ATOM 2180 C C . LYS A 1 152 ? 9.182 10.223 30.753 1.00 19.03 213 LYS A C 1
ATOM 2181 O O . LYS A 1 152 ? 8.736 9.811 29.682 1.00 21.70 213 LYS A O 1
ATOM 2200 N N . LYS A 1 153 ? 8.479 10.988 31.582 1.00 21.86 214 LYS A N 1
ATOM 2201 C CA . LYS A 1 153 ? 7.089 11.345 31.307 1.00 19.11 214 LYS A CA 1
ATOM 2202 C C . LYS A 1 153 ? 6.951 12.197 30.047 1.00 18.84 214 LYS A C 1
ATOM 2203 O O . LYS A 1 153 ? 6.061 11.964 29.232 1.00 20.90 214 LYS A O 1
ATOM 2222 N N . LEU A 1 154 ? 7.823 13.190 29.892 1.00 17.49 215 LEU A N 1
ATOM 2223 C CA . LEU A 1 154 ? 7.792 14.060 28.718 1.00 20.83 215 LEU A CA 1
ATOM 2224 C C . LEU A 1 154 ? 8.004 13.273 27.423 1.00 20.61 215 LEU A C 1
ATOM 2225 O O . LEU A 1 154 ? 7.307 13.494 26.435 1.00 20.25 215 LEU A O 1
ATOM 2241 N N . LEU A 1 155 ? 8.963 12.354 27.435 1.00 18.89 216 LEU A N 1
ATOM 2242 C CA . LEU A 1 155 ? 9.236 11.520 26.268 1.00 20.91 216 LEU A CA 1
ATOM 2243 C C . LEU A 1 155 ? 8.034 10.633 25.945 1.00 21.39 216 LEU A C 1
ATOM 2244 O O . LEU A 1 155 ? 7.649 10.492 24.785 1.00 23.46 216 LEU A O 1
ATOM 2260 N N . GLU A 1 156 ? 7.444 10.042 26.979 1.00 24.68 217 GLU A N 1
ATOM 2261 C CA . GLU A 1 156 ? 6.273 9.186 26.813 1.00 27.78 217 GLU A CA 1
ATOM 2262 C C . GLU A 1 156 ? 5.078 9.948 26.246 1.00 30.63 217 GLU A C 1
ATOM 2263 O O . GLU A 1 156 ? 4.271 9.384 25.509 1.00 28.24 217 GLU A O 1
ATOM 2275 N N . LEU A 1 157 ? 4.973 11.229 26.586 1.00 23.07 218 LEU A N 1
ATOM 2276 C CA . LEU A 1 157 ? 3.877 12.066 26.105 1.00 24.44 218 LEU A CA 1
ATOM 2277 C C . LEU A 1 157 ? 4.145 12.627 24.706 1.00 26.60 218 LEU A C 1
ATOM 2278 O O . LEU A 1 157 ? 3.295 13.308 24.133 1.00 32.47 218 LEU A O 1
ATOM 2294 N N . GLY A 1 158 ? 5.330 12.352 24.168 1.00 27.11 219 GLY A N 1
ATOM 2295 C CA . GLY A 1 158 ? 5.645 12.683 22.788 1.00 24.19 219 GLY A CA 1
ATOM 2296 C C . GLY A 1 158 ? 6.478 13.935 22.582 1.00 24.24 219 GLY A C 1
ATOM 2297 O O . GLY A 1 158 ? 6.486 14.505 21.490 1.00 25.84 219 GLY A O 1
ATOM 2301 N N . ALA A 1 159 ? 7.181 14.368 23.623 1.00 22.96 220 ALA A N 1
ATOM 2302 C CA . ALA A 1 159 ? 8.080 15.511 23.508 1.00 19.77 220 ALA A CA 1
ATOM 2303 C C . ALA A 1 159 ? 9.149 15.258 22.446 1.00 19.64 220 ALA A C 1
ATOM 2304 O O . ALA A 1 159 ? 9.713 14.166 22.378 1.00 25.71 220 ALA A O 1
ATOM 2311 N N . SER A 1 160 ? 9.417 16.260 21.613 1.00 22.09 221 SER A N 1
ATOM 2312 C CA A SER A 1 160 ? 10.439 16.141 20.577 0.60 24.04 221 SER A CA 1
ATOM 2313 C CA B SER A 1 160 ? 10.440 16.141 20.577 0.40 24.06 221 SER A CA 1
ATOM 2314 C C . SER A 1 160 ? 11.815 15.964 21.210 1.00 28.19 221 SER A C 1
ATOM 2315 O O . SER A 1 160 ? 12.328 16.870 21.869 1.00 20.71 221 SER A O 1
ATOM 2328 N N . VAL A 1 161 ? 12.411 14.795 20.995 1.00 22.80 222 VAL A N 1
ATOM 2329 C CA . VAL A 1 161 ? 13.631 14.413 21.697 1.00 20.87 222 VAL A CA 1
ATOM 2330 C C . VAL A 1 161 ? 14.816 15.344 21.434 1.00 21.78 222 VAL A C 1
ATOM 2331 O O . VAL A 1 161 ? 15.641 15.549 22.324 1.00 25.92 222 VAL A O 1
ATOM 2344 N N . ASP A 1 162 ? 14.896 15.918 20.235 1.00 22.45 223 ASP A N 1
ATOM 2345 C CA . ASP A 1 162 ? 16.043 16.745 19.861 1.00 21.10 223 ASP A CA 1
ATOM 2346 C C . ASP A 1 162 ? 15.785 18.249 20.021 1.00 24.34 223 ASP A C 1
ATOM 2347 O O . ASP A 1 162 ? 16.677 19.060 19.784 1.00 25.94 223 ASP A O 1
ATOM 2356 N N . HIS A 1 163 ? 14.576 18.620 20.432 1.00 19.25 224 HIS A N 1
ATOM 2357 C CA . HIS A 1 163 ? 14.222 20.030 20.586 1.00 19.13 224 HIS A CA 1
ATOM 2358 C C . HIS A 1 163 ? 14.645 20.547 21.961 1.00 19.23 224 HIS A C 1
ATOM 2359 O O . HIS A 1 163 ? 14.092 20.133 22.982 1.00 15.58 224 HIS A O 1
ATOM 2372 N N . GLY A 1 164 ? 15.625 21.446 21.983 1.00 18.95 225 GLY A N 1
ATOM 2373 C CA . GLY A 1 164 ? 16.176 21.941 23.231 1.00 15.06 225 GLY A CA 1
ATOM 2374 C C . GLY A 1 164 ? 16.231 23.453 23.335 1.00 19.21 225 GLY A C 1
ATOM 2375 O O . GLY A 1 164 ? 15.196 24.113 23.414 1.00 25.72 225 GLY A O 1
ATOM 2379 N N . GLN A 1 165 ? 17.451 23.987 23.368 1.00 19.38 226 GLN A N 1
ATOM 2380 C CA . GLN A 1 165 ? 17.693 25.428 23.400 1.00 22.57 226 GLN A CA 1
ATOM 2381 C C . GLN A 1 165 ? 18.461 25.799 22.134 1.00 17.99 226 GLN A C 1
ATOM 2382 O O . GLN A 1 165 ? 19.690 25.715 22.091 1.00 18.21 226 GLN A O 1
ATOM 2396 N N . TRP A 1 166 ? 17.705 26.198 21.114 1.00 21.11 227 TRP A N 1
ATOM 2397 C CA . TRP A 1 166 ? 18.188 26.361 19.742 1.00 20.39 227 TRP A CA 1
ATOM 2398 C C . TRP A 1 166 ? 19.005 25.125 19.327 1.00 17.47 227 TRP A C 1
ATOM 2399 O O . TRP A 1 166 ? 18.423 24.061 19.133 1.00 19.37 227 TRP A O 1
ATOM 2420 N N . LEU A 1 167 ? 20.326 25.242 19.193 1.00 17.51 228 LEU A N 1
ATOM 2421 C CA . LEU A 1 167 ? 21.136 24.116 18.709 1.00 18.52 228 LEU A CA 1
ATOM 2422 C C . LEU A 1 167 ? 21.611 23.173 19.821 1.00 17.40 228 LEU A C 1
ATOM 2423 O O . LEU A 1 167 ? 22.168 22.108 19.539 1.00 18.14 228 LEU A O 1
ATOM 2439 N N . ASP A 1 168 ? 21.408 23.565 21.074 1.00 15.19 229 ASP A N 1
ATOM 2440 C CA . ASP A 1 168 ? 21.754 22.713 22.209 1.00 16.71 229 ASP A CA 1
ATOM 2441 C C . ASP A 1 168 ? 20.585 21.760 22.470 1.00 16.88 229 ASP A C 1
ATOM 2442 O O . ASP A 1 168 ? 19.528 22.173 22.949 1.00 17.62 229 ASP A O 1
ATOM 2451 N N . THR A 1 169 ? 20.760 20.491 22.118 1.00 17.62 230 THR A N 1
ATOM 2452 C CA . THR A 1 169 ? 19.702 19.506 22.290 1.00 17.30 230 THR A CA 1
ATOM 2453 C C . THR A 1 169 ? 19.627 19.080 23.759 1.00 16.47 230 THR A C 1
ATOM 2454 O O . THR A 1 169 ? 20.557 19.327 24.524 1.00 14.98 230 THR A O 1
ATOM 2465 N N . PRO A 1 170 ? 18.511 18.450 24.160 1.00 14.66 231 PRO A N 1
ATOM 2466 C CA . PRO A 1 170 ? 18.413 17.880 25.508 1.00 16.23 231 PRO A CA 1
ATOM 2467 C C . PRO A 1 170 ? 19.565 16.933 25.830 1.00 17.04 231 PRO A C 1
ATOM 2468 O O . PRO A 1 170 ? 19.997 16.869 26.982 1.00 15.27 231 PRO A O 1
ATOM 2479 N N . LEU A 1 171 ? 20.063 16.216 24.826 1.00 16.96 232 LEU A N 1
ATOM 2480 C CA . LEU A 1 171 ? 21.183 15.306 25.037 1.00 15.34 232 LEU A CA 1
ATOM 2481 C C . LEU A 1 171 ? 22.463 16.083 25.355 1.00 17.86 232 LEU A C 1
ATOM 2482 O O . LEU A 1 171 ? 23.258 15.652 26.187 1.00 13.46 232 LEU A O 1
ATOM 2498 N N . HIS A 1 172 ? 22.665 17.224 24.697 1.00 15.74 233 HIS A N 1
ATOM 2499 C CA . HIS A 1 172 ? 23.809 18.078 25.011 1.00 18.39 233 HIS A CA 1
ATOM 2500 C C . HIS A 1 172 ? 23.748 18.532 26.462 1.00 15.74 233 HIS A C 1
ATOM 2501 O O . HIS A 1 172 ? 24.753 18.507 27.170 1.00 16.84 233 HIS A O 1
ATOM 2514 N N . ALA A 1 173 ? 22.562 18.946 26.898 1.00 16.44 234 ALA A N 1
ATOM 2515 C CA . ALA A 1 173 ? 22.358 19.366 28.278 1.00 15.26 234 ALA A CA 1
ATOM 2516 C C . ALA A 1 173 ? 22.644 18.215 29.237 1.00 16.43 234 ALA A C 1
ATOM 2517 O O . ALA A 1 173 ? 23.317 18.395 30.247 1.00 14.85 234 ALA A O 1
ATOM 2524 N N . ALA A 1 174 ? 22.137 17.032 28.905 1.00 16.33 235 ALA A N 1
ATOM 2525 C CA . ALA A 1 174 ? 22.326 15.858 29.748 1.00 18.76 235 ALA 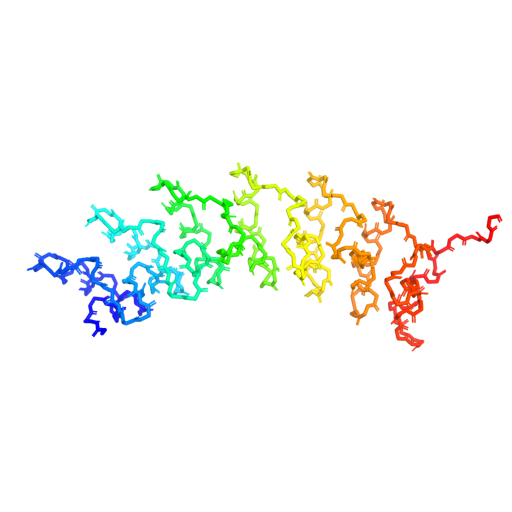A CA 1
ATOM 2526 C C . ALA A 1 174 ? 23.804 15.473 29.844 1.00 12.09 235 ALA A C 1
ATOM 2527 O O . ALA A 1 174 ? 24.262 15.002 30.888 1.00 16.66 235 ALA A O 1
ATOM 2534 N N . ALA A 1 175 ? 24.541 15.683 28.758 1.00 16.94 236 ALA A N 1
ATOM 2535 C CA . ALA A 1 175 ? 25.958 15.329 28.699 1.00 15.44 236 ALA A CA 1
ATOM 2536 C C . ALA A 1 175 ? 26.795 16.159 29.670 1.00 17.89 236 ALA A C 1
ATOM 2537 O O . ALA A 1 175 ? 27.845 15.713 30.127 1.00 20.12 236 ALA A O 1
ATOM 2544 N N . ARG A 1 176 ? 26.332 17.370 29.971 1.00 16.75 237 ARG A N 1
ATOM 2545 C CA . ARG A 1 176 ? 27.037 18.249 30.900 1.00 16.44 237 ARG A CA 1
ATOM 2546 C C . ARG A 1 176 ? 26.747 17.910 32.360 1.00 22.16 237 ARG A C 1
ATOM 2547 O O . ARG A 1 176 ? 27.424 18.414 33.261 1.00 20.71 237 ARG A O 1
ATOM 2568 N N . GLN A 1 177 ? 25.732 17.080 32.591 1.00 18.13 238 GLN A N 1
ATOM 2569 C CA . GLN A 1 177 ? 25.344 16.692 33.946 1.00 16.65 238 GLN A CA 1
ATOM 2570 C C . GLN A 1 177 ? 25.917 15.317 34.293 1.00 19.28 238 GLN A C 1
ATOM 2571 O O . GLN A 1 177 ? 26.852 14.849 33.644 1.00 21.61 238 GLN A O 1
ATOM 2585 N N . SER A 1 178 ? 25.345 14.679 35.312 1.00 18.19 239 SER A N 1
ATOM 2586 C CA . SER A 1 178 ? 25.902 13.448 35.869 1.00 19.96 239 SER A CA 1
ATOM 2587 C C . SER A 1 178 ? 24.892 12.299 35.945 1.00 24.38 239 SER A C 1
ATOM 2588 O O . SER A 1 178 ? 25.099 11.341 36.697 1.00 23.97 239 SER A O 1
ATOM 2596 N N . ASN A 1 179 ? 23.817 12.382 35.163 1.00 19.74 240 ASN A N 1
ATOM 2597 C CA . ASN A 1 179 ? 22.758 11.371 35.208 1.00 18.23 240 ASN A CA 1
ATOM 2598 C C . ASN A 1 179 ? 22.748 10.454 33.991 1.00 18.15 240 ASN A C 1
ATOM 2599 O O . ASN A 1 179 ? 22.390 10.865 32.885 1.00 15.76 240 ASN A O 1
ATOM 2610 N N . VAL A 1 180 ? 23.124 9.201 34.224 1.00 15.11 241 VAL A N 1
ATOM 2611 C CA . VAL A 1 180 ? 23.196 8.184 33.184 1.00 16.06 241 VAL A CA 1
ATOM 2612 C C . VAL A 1 180 ? 21.811 7.755 32.702 1.00 14.67 241 VAL A C 1
ATOM 2613 O O . VAL A 1 180 ? 21.619 7.521 31.507 1.00 17.89 241 VAL A O 1
ATOM 2626 N N . GLU A 1 181 ? 20.850 7.647 33.618 1.00 13.59 242 GLU A N 1
ATOM 2627 C CA . GLU A 1 181 ? 19.500 7.221 33.248 1.00 12.24 242 GLU A CA 1
ATOM 2628 C C . GLU A 1 181 ? 18.905 8.139 32.172 1.00 16.31 242 GLU A C 1
ATOM 2629 O O . GLU A 1 181 ? 18.259 7.666 31.236 1.00 15.32 242 GLU A O 1
ATOM 2641 N N . VAL A 1 182 ? 19.156 9.438 32.290 1.00 15.31 243 VAL A N 1
ATOM 2642 C CA . VAL A 1 182 ? 18.667 10.405 31.310 1.00 15.13 243 VAL A CA 1
ATOM 2643 C C . VAL A 1 182 ? 19.295 10.175 29.927 1.00 13.15 243 VAL A C 1
ATOM 2644 O O . VAL A 1 182 ? 18.609 10.265 28.908 1.00 14.59 243 VAL A O 1
ATOM 2657 N N . ILE A 1 183 ? 20.592 9.880 29.894 1.00 14.87 244 ILE A N 1
ATOM 2658 C CA . ILE A 1 183 ? 21.281 9.591 28.638 1.00 16.29 244 ILE A CA 1
ATOM 2659 C C . ILE A 1 183 ? 20.616 8.420 27.909 1.00 16.27 244 ILE A C 1
ATOM 2660 O O . ILE A 1 183 ? 20.323 8.510 26.712 1.00 15.29 244 ILE A O 1
ATOM 2676 N N . HIS A 1 184 ? 20.370 7.323 28.618 1.00 17.36 245 HIS A N 1
ATOM 2677 C CA . HIS A 1 184 ? 19.792 6.141 27.973 1.00 19.01 245 HIS A CA 1
ATOM 2678 C C . HIS A 1 184 ? 18.333 6.367 27.572 1.00 16.09 245 HIS A C 1
ATOM 2679 O O . HIS A 1 184 ? 17.891 5.877 26.531 1.00 17.25 245 HIS A O 1
ATOM 2692 N N . LEU A 1 185 ? 17.592 7.120 28.380 1.00 14.25 246 LEU A N 1
ATOM 2693 C CA . LEU A 1 185 ? 16.206 7.448 28.050 1.00 15.12 246 LEU A CA 1
ATOM 2694 C C . LEU A 1 185 ? 16.124 8.259 26.760 1.00 14.83 246 LEU A C 1
ATOM 2695 O O . LEU A 1 185 ? 15.315 7.953 25.888 1.00 17.99 246 LEU A O 1
ATOM 2711 N N . LEU A 1 186 ? 16.942 9.304 26.649 1.00 14.27 247 LEU A N 1
ATOM 2712 C CA . LEU A 1 186 ? 16.983 10.109 25.432 1.00 15.18 247 LEU A CA 1
ATOM 2713 C C . LEU A 1 186 ? 17.368 9.265 24.218 1.00 15.32 247 LEU A C 1
ATOM 2714 O O . LEU A 1 186 ? 16.742 9.352 23.159 1.00 19.45 247 LEU A O 1
ATOM 2730 N N . THR A 1 187 ? 18.413 8.463 24.374 1.00 16.44 248 THR A N 1
ATOM 2731 C CA . THR A 1 187 ? 18.878 7.606 23.295 1.00 22.97 248 THR A CA 1
ATOM 2732 C C . THR A 1 187 ? 17.793 6.605 22.892 1.00 21.99 248 THR A C 1
ATOM 2733 O O . THR A 1 187 ? 17.556 6.387 21.700 1.00 21.58 248 THR A O 1
ATOM 2744 N N . ASP A 1 188 ? 17.132 6.010 23.883 1.00 19.55 249 ASP A N 1
ATOM 2745 C CA . ASP A 1 188 ? 16.057 5.051 23.618 1.00 20.84 249 ASP A CA 1
ATOM 2746 C C . ASP A 1 188 ? 14.922 5.677 22.808 1.00 28.83 249 ASP A C 1
ATOM 2747 O O . ASP A 1 188 ? 14.234 4.982 22.057 1.00 20.11 249 ASP A O 1
ATOM 2756 N N . TYR A 1 189 ? 14.724 6.984 22.975 1.00 20.66 250 TYR A N 1
ATOM 2757 C CA . TYR A 1 189 ? 13.659 7.705 22.286 1.00 24.31 250 TYR A CA 1
ATOM 2758 C C . TYR A 1 189 ? 14.159 8.435 21.037 1.00 21.39 250 TYR A C 1
ATOM 2759 O O . TYR A 1 189 ? 13.484 9.320 20.509 1.00 24.65 250 TYR A O 1
ATOM 2777 N N . GLY A 1 190 ? 15.342 8.054 20.566 1.00 21.81 251 GLY A N 1
ATOM 2778 C CA . GLY A 1 190 ? 15.803 8.439 19.243 1.00 22.08 251 GLY A CA 1
ATOM 2779 C C . GLY A 1 190 ? 16.667 9.682 19.153 1.00 23.94 251 GLY A C 1
ATOM 2780 O O . GLY A 1 190 ? 16.776 10.280 18.081 1.00 22.93 251 GLY A O 1
ATOM 2784 N N . ALA A 1 191 ? 17.290 10.074 20.259 1.00 21.02 252 ALA A N 1
ATOM 2785 C CA . ALA A 1 191 ? 18.170 11.235 20.247 1.00 21.97 252 ALA A CA 1
ATOM 2786 C C . ALA A 1 191 ? 19.318 11.030 19.265 1.00 27.18 252 ALA A C 1
ATOM 2787 O O . ALA A 1 191 ? 19.856 9.929 19.142 1.00 23.25 252 ALA A O 1
ATOM 2794 N N . ASN A 1 192 ? 19.674 12.097 18.559 1.00 26.27 253 ASN A N 1
ATOM 2795 C CA . ASN A 1 192 ? 20.794 12.076 17.626 1.00 29.35 253 ASN A CA 1
ATOM 2796 C C . ASN A 1 192 ? 22.109 12.300 18.365 1.00 27.20 253 ASN A C 1
ATOM 2797 O O . ASN A 1 192 ? 22.409 13.416 18.787 1.00 28.09 253 ASN A O 1
ATOM 2808 N N . LEU A 1 193 ? 22.898 11.241 18.516 1.00 25.66 254 LEU A N 1
ATOM 2809 C CA . LEU A 1 193 ? 24.120 11.316 19.315 1.00 22.78 254 LEU A CA 1
ATOM 2810 C C . LEU A 1 193 ? 25.271 12.009 18.594 1.00 28.83 254 LEU A C 1
ATOM 2811 O O . LEU A 1 193 ? 26.281 12.340 19.214 1.00 29.08 254 LEU A O 1
ATOM 2827 N N . LYS A 1 194 ? 25.123 12.237 17.293 1.00 29.74 255 LYS A N 1
ATOM 2828 C CA . LYS A 1 194 ? 26.222 12.769 16.492 1.00 31.58 255 LYS A CA 1
ATOM 2829 C C . LYS A 1 194 ? 26.146 14.285 16.285 1.00 32.04 255 LYS A C 1
ATOM 2830 O O . LYS A 1 194 ? 27.179 14.940 16.135 1.00 26.08 255 LYS A O 1
ATOM 2849 N N . ARG A 1 195 ? 24.944 14.856 16.293 1.00 27.16 256 ARG A N 1
ATOM 2850 C CA . ARG A 1 195 ? 24.802 16.252 15.884 1.00 29.35 256 ARG A CA 1
ATOM 2851 C C . ARG A 1 195 ? 25.485 17.213 16.856 1.00 30.35 256 ARG A C 1
ATOM 2852 O O . ARG A 1 195 ? 25.535 16.981 18.069 1.00 25.18 256 ARG A O 1
ATOM 2873 N N . ARG A 1 196 ? 26.021 18.291 16.294 1.00 25.30 257 ARG A N 1
ATOM 2874 C CA . ARG A 1 196 ? 26.808 19.256 17.048 1.00 20.73 257 ARG A CA 1
ATOM 2875 C C . ARG A 1 196 ? 25.999 20.509 17.352 1.00 28.50 257 ARG A C 1
ATOM 2876 O O . ARG A 1 196 ? 25.074 20.853 16.611 1.00 22.99 257 ARG A O 1
ATOM 2897 N N . ASN A 1 197 ? 26.354 21.180 18.446 1.00 26.49 258 ASN A N 1
ATOM 2898 C CA . ASN A 1 197 ? 25.656 22.387 18.876 1.00 25.80 258 ASN A CA 1
ATOM 2899 C C . ASN A 1 197 ? 26.348 23.658 18.380 1.00 19.74 258 ASN A C 1
ATOM 2900 O O . ASN A 1 197 ? 27.200 23.603 17.495 1.00 22.58 258 ASN A O 1
ATOM 2911 N N . ALA A 1 198 ? 25.988 24.797 18.964 1.00 22.88 259 ALA A N 1
ATOM 2912 C CA . ALA A 1 198 ? 26.480 26.094 18.501 1.00 24.91 259 ALA A CA 1
ATOM 2913 C C . ALA A 1 198 ? 27.978 26.281 18.750 1.00 29.95 259 ALA A C 1
ATOM 2914 O O . ALA A 1 198 ? 28.614 27.132 18.128 1.00 25.42 259 ALA A O 1
ATOM 2921 N N . GLN A 1 199 ? 28.538 25.493 19.662 1.00 25.67 260 GLN A N 1
ATOM 2922 C CA . GLN A 1 199 ? 29.974 25.525 19.921 1.00 26.11 260 GLN A CA 1
ATOM 2923 C C . GLN A 1 199 ? 30.696 24.444 19.114 1.00 22.38 260 GLN A C 1
ATOM 2924 O O . GLN A 1 199 ? 31.900 24.238 19.272 1.00 30.54 260 GLN A O 1
ATOM 2938 N N . GLY A 1 200 ? 29.955 23.766 18.242 1.00 23.53 261 GLY A N 1
ATOM 2939 C CA . GLY A 1 200 ? 30.508 22.722 17.399 1.00 23.78 261 GLY A CA 1
ATOM 2940 C C . GLY A 1 200 ? 30.785 21.431 18.152 1.00 28.06 261 GLY A C 1
ATOM 2941 O O . GLY A 1 200 ? 31.563 20.593 17.694 1.00 28.11 261 GLY A O 1
ATOM 2945 N N . LYS A 1 201 ? 30.142 21.270 19.305 1.00 22.69 262 LYS A N 1
ATOM 2946 C CA . LYS A 1 201 ? 30.370 20.107 20.171 1.00 24.09 262 LYS A CA 1
ATOM 2947 C C . LYS A 1 201 ? 29.259 19.067 20.057 1.00 25.03 262 LYS A C 1
ATOM 2948 O O . LYS A 1 201 ? 28.076 19.408 20.031 1.00 21.60 262 LYS A O 1
ATOM 2967 N N . SER A 1 202 ? 29.645 17.796 19.996 1.00 21.52 263 SER A N 1
ATOM 2968 C CA . SER A 1 202 ? 28.698 16.701 20.158 1.00 26.27 263 SER A CA 1
ATOM 2969 C C . SER A 1 202 ? 28.461 16.456 21.646 1.00 20.92 263 SER A C 1
ATOM 2970 O O . SER A 1 202 ? 29.212 16.951 22.489 1.00 18.64 263 SER A O 1
ATOM 2978 N N . ALA A 1 2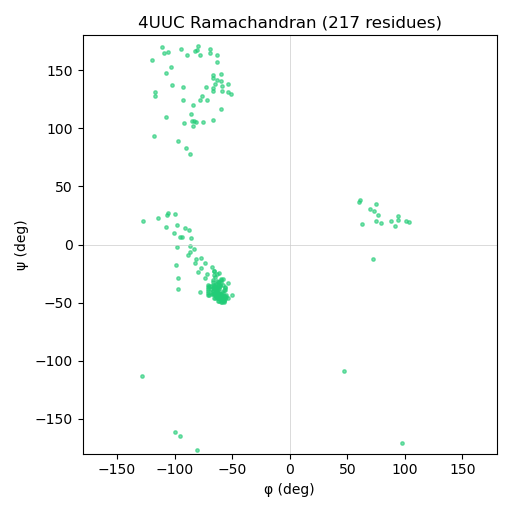03 ? 27.426 15.689 21.970 1.00 22.43 264 ALA A N 1
ATOM 2979 C CA . ALA A 1 203 ? 27.161 15.341 23.361 1.00 19.10 264 ALA A CA 1
ATOM 2980 C C . ALA A 1 203 ? 28.383 14.654 23.973 1.00 19.11 264 ALA A C 1
ATOM 2981 O O . ALA A 1 203 ? 28.794 14.980 25.085 1.00 17.47 264 ALA A O 1
ATOM 2988 N N . LEU A 1 204 ? 28.982 13.727 23.231 1.00 23.52 265 LEU A N 1
ATOM 2989 C CA . LEU A 1 204 ? 30.169 13.029 23.712 1.00 24.22 265 LEU A CA 1
ATOM 2990 C C . LEU A 1 204 ? 31.305 14.011 24.020 1.00 24.17 265 LEU A C 1
ATOM 2991 O O . LEU A 1 204 ? 31.991 13.869 25.031 1.00 20.78 265 LEU A O 1
ATOM 3007 N N . ASP A 1 205 ? 31.489 15.015 23.163 1.00 22.53 266 ASP A N 1
ATOM 3008 C CA . ASP A 1 205 ? 32.513 16.036 23.395 1.00 25.02 266 ASP A CA 1
ATOM 3009 C C . ASP A 1 205 ? 32.309 16.750 24.731 1.00 21.79 266 ASP A C 1
ATOM 3010 O O . ASP A 1 205 ? 33.274 17.142 25.394 1.00 27.18 266 ASP A O 1
ATOM 3019 N N . LEU A 1 206 ? 31.049 16.938 25.114 1.00 19.90 267 LEU A N 1
ATOM 3020 C CA . LEU A 1 206 ? 30.716 17.697 26.317 1.00 20.91 267 LEU A CA 1
ATOM 3021 C C . LEU A 1 206 ? 30.873 16.891 27.600 1.00 21.43 267 LEU A C 1
ATOM 3022 O O . LEU A 1 206 ? 31.049 17.464 28.674 1.00 20.19 267 LEU A O 1
ATOM 3038 N N . ALA A 1 207 ? 30.798 15.567 27.495 1.00 19.30 268 ALA A N 1
ATOM 3039 C CA . ALA A 1 207 ? 30.847 14.713 28.674 1.00 22.77 268 ALA A CA 1
ATOM 3040 C C . ALA A 1 207 ? 32.216 14.777 29.342 1.00 23.52 268 ALA A C 1
ATOM 3041 O O . ALA A 1 207 ? 33.240 14.870 28.670 1.00 22.01 268 ALA A O 1
ATOM 3048 N N . ALA A 1 208 ? 32.219 14.724 30.670 1.00 21.80 269 ALA A N 1
ATOM 3049 C CA . ALA A 1 208 ? 33.457 14.739 31.441 1.00 24.50 269 ALA A CA 1
ATOM 3050 C C . ALA A 1 208 ? 34.259 13.462 31.193 1.00 24.06 269 ALA A C 1
ATOM 3051 O O . ALA A 1 208 ? 33.698 12.367 31.242 1.00 27.24 269 ALA A O 1
ATOM 3058 N N . PRO A 1 209 ? 35.570 13.597 30.915 1.00 27.82 270 PRO A N 1
ATOM 3059 C CA . PRO A 1 209 ? 36.398 12.413 30.654 1.00 25.45 270 PRO A CA 1
ATOM 3060 C C . PRO A 1 209 ? 36.322 11.363 31.758 1.00 28.61 270 PRO A C 1
ATOM 3061 O O . PRO A 1 209 ? 36.324 11.709 32.940 1.00 29.30 270 PRO A O 1
ATOM 3072 N N . LYS A 1 210 ? 36.241 10.098 31.353 1.00 29.18 271 LYS A N 1
ATOM 3073 C CA . LYS A 1 210 ? 36.230 8.962 32.272 1.00 27.90 271 LYS A CA 1
ATOM 3074 C C . LYS A 1 210 ? 35.020 8.957 33.208 1.00 31.69 271 LYS A C 1
ATOM 3075 O O . LYS A 1 210 ? 35.024 8.265 34.226 1.00 33.88 271 LYS A O 1
ATOM 3084 N N . SER A 1 211 ? 33.985 9.716 32.861 1.00 26.91 272 SER A N 1
ATOM 3085 C CA . SER A 1 211 ? 32.773 9.764 33.670 1.00 22.13 272 SER A CA 1
ATOM 3086 C C . SER A 1 211 ? 31.786 8.692 33.228 1.00 20.38 272 SER A C 1
ATOM 3087 O O . SER A 1 211 ? 31.904 8.142 32.134 1.00 19.44 272 SER A O 1
ATOM 3095 N N . SER A 1 212 ? 30.813 8.403 34.084 1.00 19.50 273 SER A N 1
ATOM 3096 C CA . SER A 1 212 ? 29.776 7.426 33.768 1.00 19.88 273 SER A CA 1
ATOM 3097 C C . SER A 1 212 ? 28.895 7.915 32.628 1.00 20.40 273 SER A C 1
ATOM 3098 O O . SER A 1 212 ? 28.440 7.125 31.807 1.00 17.00 273 SER A O 1
ATOM 3106 N N . VAL A 1 213 ? 28.653 9.223 32.580 1.00 17.60 274 VAL A N 1
ATOM 3107 C CA . VAL A 1 213 ? 27.882 9.805 31.487 1.00 18.57 274 VAL A CA 1
ATOM 3108 C C . VAL A 1 213 ? 28.627 9.627 30.161 1.00 15.39 274 VAL A C 1
ATOM 3109 O O . VAL A 1 213 ? 28.029 9.234 29.157 1.00 19.25 274 VAL A O 1
ATOM 3122 N N . GLU A 1 214 ? 29.930 9.887 30.161 1.00 16.14 275 GLU A N 1
ATOM 3123 C CA . GLU A 1 214 ? 30.737 9.667 28.966 1.00 18.88 275 GLU A CA 1
ATOM 3124 C C . GLU A 1 214 ? 30.685 8.204 28.542 1.00 18.59 275 GLU A C 1
ATOM 3125 O O . GLU A 1 214 ? 30.576 7.902 27.354 1.00 18.75 275 GLU A O 1
ATOM 3137 N N . GLN A 1 215 ? 30.772 7.304 29.517 1.00 20.54 276 GLN A N 1
ATOM 3138 C CA . GLN A 1 215 ? 30.721 5.871 29.239 1.00 20.63 276 GLN A CA 1
ATOM 3139 C C . GLN A 1 215 ? 29.412 5.516 28.549 1.00 18.84 276 GLN A C 1
ATOM 3140 O O . GLN A 1 215 ? 29.397 4.755 27.583 1.00 20.07 276 GLN A O 1
ATOM 3154 N N . ALA A 1 216 ? 28.313 6.068 29.055 1.00 16.55 277 ALA A N 1
ATOM 3155 C CA . ALA A 1 216 ? 26.991 5.797 28.501 1.00 18.65 277 ALA A CA 1
ATOM 3156 C C . ALA A 1 216 ? 26.919 6.227 27.039 1.00 19.98 277 ALA A C 1
ATOM 3157 O O . ALA A 1 216 ? 26.425 5.490 26.188 1.00 20.12 277 ALA A O 1
ATOM 3164 N N . LEU A 1 217 ? 27.427 7.419 26.752 1.00 19.34 278 LEU A N 1
ATOM 3165 C CA . LEU A 1 217 ? 27.416 7.943 25.393 1.00 17.61 278 LEU A CA 1
ATOM 3166 C C . LEU A 1 217 ? 28.278 7.090 24.464 1.00 18.80 278 LEU A C 1
ATOM 3167 O O . LEU A 1 217 ? 27.911 6.843 23.314 1.00 21.09 278 LEU A O 1
ATOM 3183 N N . LEU A 1 218 ? 29.419 6.636 24.968 1.00 18.70 279 LEU A N 1
ATOM 3184 C CA . LEU A 1 218 ? 30.309 5.785 24.184 1.00 21.03 279 LEU A CA 1
ATOM 3185 C C . LEU A 1 218 ? 29.646 4.447 23.861 1.00 20.43 279 LEU A C 1
ATOM 3186 O O . LEU A 1 218 ? 29.809 3.917 22.762 1.00 26.01 279 LEU A O 1
ATOM 3202 N N . LEU A 1 219 ? 28.894 3.911 24.817 1.00 20.06 280 LEU A N 1
ATOM 3203 C CA . LEU A 1 219 ? 28.252 2.605 24.649 1.00 20.21 280 LEU A CA 1
ATOM 3204 C C . LEU A 1 219 ? 27.075 2.636 23.671 1.00 23.86 280 LEU A C 1
ATOM 3205 O O . LEU A 1 219 ? 26.744 1.618 23.062 1.00 24.82 280 LEU A O 1
ATOM 3221 N N . ARG A 1 220 ? 26.453 3.803 23.518 1.00 17.54 281 ARG A N 1
ATOM 3222 C CA . ARG A 1 220 ? 25.253 3.946 22.692 1.00 20.74 281 ARG A CA 1
ATOM 3223 C C . ARG A 1 220 ? 25.549 4.500 21.299 1.00 27.93 281 ARG A C 1
ATOM 3224 O O . ARG A 1 220 ? 24.720 4.396 20.394 1.00 22.42 281 ARG A O 1
ATOM 3245 N N . GLU A 1 221 ? 26.722 5.098 21.129 1.00 24.49 282 GLU A N 1
ATOM 3246 C CA . GLU A 1 221 ? 27.072 5.719 19.859 1.00 26.54 282 GLU A CA 1
ATOM 3247 C C . GLU A 1 221 ? 27.339 4.654 18.804 1.00 26.58 282 GLU A C 1
ATOM 3248 O O . GLU A 1 221 ? 28.170 3.769 18.999 1.00 32.00 282 GLU A O 1
ATOM 3260 N N . GLY A 1 222 ? 26.628 4.740 17.687 1.00 33.50 283 GLY A N 1
ATOM 3261 C CA . GLY A 1 222 ? 26.812 3.792 16.602 1.00 36.17 283 GLY A CA 1
ATOM 3262 C C . GLY A 1 222 ? 28.153 3.967 15.912 1.00 32.89 283 GLY A C 1
ATOM 3263 O O . GLY A 1 222 ? 28.819 4.991 16.083 1.00 27.35 283 GLY A O 1
ATOM 3267 N N . PRO A 1 223 ? 28.563 2.965 15.121 1.00 34.40 284 PRO A N 1
ATOM 3268 C CA . PRO A 1 223 ? 29.847 3.041 14.420 1.00 28.97 284 PRO A CA 1
ATOM 3269 C C . PRO A 1 223 ? 29.836 4.094 13.320 1.00 33.50 284 PRO A C 1
ATOM 3270 O O . PRO A 1 223 ? 28.762 4.587 12.971 1.00 34.17 284 PRO A O 1
ATOM 3281 N N . PRO A 1 224 ? 31.016 4.433 12.777 1.00 36.49 285 PRO A N 1
ATOM 3282 C CA . PRO A 1 224 ? 31.096 5.368 11.650 1.00 39.95 285 PRO A CA 1
ATOM 3283 C C . PRO A 1 224 ? 30.208 4.931 10.488 1.00 45.11 285 PRO A C 1
ATOM 3284 O O . PRO A 1 224 ? 30.245 3.764 10.092 1.00 37.57 285 PRO A O 1
ATOM 3295 N N . ALA A 1 225 ? 29.410 5.858 9.966 1.00 47.73 286 ALA A N 1
ATOM 3296 C CA . ALA A 1 225 ? 28.502 5.562 8.863 1.00 55.19 286 ALA A CA 1
ATOM 3297 C C . ALA A 1 225 ? 29.230 5.630 7.525 1.00 55.60 286 ALA A C 1
ATOM 3298 O O . ALA A 1 225 ? 30.127 6.452 7.337 1.00 62.41 286 ALA A O 1
#

Foldseek 3Di:
DDPLLVCLLVLVLVSNLVCVVVPDDQCDADPQSHGSLLNNLLQLNLNSNLSSVVVPYDLQGAGNQQEGSLLSNLNNLNLSNNVSSVVSPYDLADDLSHDHNLLNNLLVLSQSSNVVSVVVPDPQQDQRAPSWGSLLSNLLNVNLVNNLVSLVVPHDLQGTHVFCGSLLSNQLDQDLSSNVSSVVSPYDQPGAGPVRDGSLRNHDPPGPSNVSSVVSDDDDD

CATH classification: 1.25.40.20